Protein AF-A0A8S2A645-F1 (afdb_monomer_lite)

Structure (mmCIF, N/CA/C/O backbone):
data_AF-A0A8S2A645-F1
#
_entry.id   AF-A0A8S2A645-F1
#
loop_
_atom_site.group_PDB
_atom_site.id
_atom_site.type_symbol
_atom_site.label_atom_id
_atom_site.label_alt_id
_atom_site.label_comp_id
_atom_site.label_asym_id
_atom_site.label_entity_id
_atom_site.label_seq_id
_atom_site.pdbx_PDB_ins_code
_atom_site.Cartn_x
_atom_site.Cartn_y
_atom_site.Cartn_z
_atom_site.occupancy
_atom_site.B_iso_or_equiv
_atom_site.auth_seq_id
_atom_site.auth_comp_id
_atom_site.auth_asym_id
_atom_site.auth_atom_id
_atom_site.pdbx_PDB_model_num
ATOM 1 N N . MET A 1 1 ? 46.123 9.627 -73.769 1.00 56.69 1 MET A N 1
ATOM 2 C CA . MET A 1 1 ? 45.742 8.507 -72.869 1.00 56.69 1 MET A CA 1
ATOM 3 C C . MET A 1 1 ? 44.831 8.936 -71.697 1.00 56.69 1 MET A C 1
ATOM 5 O O . MET A 1 1 ? 44.543 8.129 -70.820 1.00 56.69 1 MET A O 1
ATOM 9 N N . ASN A 1 2 ? 44.307 10.169 -71.675 1.00 71.38 2 ASN A N 1
ATOM 10 C CA . ASN A 1 2 ? 43.917 10.822 -70.412 1.00 71.38 2 ASN A CA 1
ATOM 11 C C . ASN A 1 2 ? 42.517 10.427 -69.894 1.00 71.38 2 ASN A C 1
ATOM 13 O O . ASN A 1 2 ? 42.296 10.376 -68.686 1.00 71.38 2 ASN A O 1
ATOM 17 N N . GLY A 1 3 ? 41.589 10.044 -70.781 1.00 80.62 3 GLY A N 1
ATOM 18 C CA . GLY A 1 3 ? 40.198 9.741 -70.409 1.00 80.62 3 GLY A CA 1
ATOM 19 C C . GLY A 1 3 ? 39.997 8.528 -69.484 1.00 80.62 3 GLY A C 1
ATOM 20 O O . GLY A 1 3 ? 38.952 8.422 -68.844 1.00 80.62 3 GLY A O 1
ATOM 21 N N . LYS A 1 4 ? 40.976 7.614 -69.368 1.00 86.69 4 LYS A N 1
ATOM 22 C CA . LYS A 1 4 ? 40.929 6.531 -68.364 1.00 86.69 4 LYS A CA 1
ATOM 23 C C . LYS A 1 4 ? 41.220 7.071 -66.959 1.00 86.69 4 LYS A C 1
ATOM 25 O O . LYS A 1 4 ? 40.547 6.667 -66.016 1.00 86.69 4 LYS A O 1
ATOM 30 N N . LEU A 1 5 ? 42.167 8.004 -66.840 1.00 84.81 5 LEU A N 1
ATOM 31 C CA . LEU A 1 5 ? 42.587 8.594 -65.570 1.00 84.81 5 LEU A CA 1
ATOM 32 C C . LEU A 1 5 ? 41.476 9.465 -64.964 1.00 84.81 5 LEU A C 1
ATOM 34 O O . LEU A 1 5 ? 41.102 9.255 -63.815 1.00 84.81 5 LEU A O 1
ATOM 38 N N . GLU A 1 6 ? 40.852 10.347 -65.756 1.00 87.88 6 GLU A N 1
ATOM 39 C CA . GLU A 1 6 ? 39.742 11.183 -65.264 1.00 87.88 6 GLU A CA 1
ATOM 40 C C . GLU A 1 6 ? 38.531 10.376 -64.776 1.00 87.88 6 GLU A C 1
ATOM 42 O O . GLU A 1 6 ? 37.862 10.768 -63.820 1.00 87.88 6 GLU A O 1
ATOM 47 N N . ARG A 1 7 ? 38.204 9.259 -65.444 1.00 88.69 7 ARG A N 1
ATOM 48 C CA . ARG A 1 7 ? 37.093 8.400 -65.008 1.00 88.69 7 ARG A CA 1
ATOM 49 C C . ARG A 1 7 ? 37.390 7.758 -63.657 1.00 88.69 7 ARG A C 1
ATOM 51 O O . ARG A 1 7 ? 36.496 7.717 -62.819 1.00 88.69 7 ARG A O 1
ATOM 58 N N . MET A 1 8 ? 38.629 7.319 -63.425 1.00 87.06 8 MET A N 1
ATOM 59 C CA . MET A 1 8 ? 39.042 6.814 -62.113 1.00 87.06 8 MET A CA 1
ATOM 60 C C . MET A 1 8 ? 38.997 7.919 -61.051 1.00 87.06 8 MET A C 1
ATOM 62 O O . MET A 1 8 ? 38.472 7.673 -59.971 1.00 87.06 8 MET A O 1
ATOM 66 N N . LEU A 1 9 ? 39.426 9.145 -61.379 1.00 89.94 9 LEU A N 1
ATOM 67 C CA . LEU A 1 9 ? 39.356 10.290 -60.465 1.00 89.94 9 LEU A CA 1
ATOM 68 C C . LEU A 1 9 ? 37.907 10.619 -60.055 1.00 89.94 9 LEU A C 1
ATOM 70 O O . LEU A 1 9 ? 37.607 10.713 -58.869 1.00 89.94 9 LEU A O 1
ATOM 74 N N . ARG A 1 10 ? 36.975 10.702 -61.020 1.00 91.00 10 ARG A N 1
ATOM 75 C CA . ARG A 1 10 ? 35.541 10.939 -60.747 1.00 91.00 10 ARG A CA 1
ATOM 76 C C . ARG A 1 10 ? 34.886 9.823 -59.924 1.00 91.00 10 ARG A C 1
ATOM 78 O O . ARG A 1 10 ? 34.001 10.109 -59.122 1.00 91.00 10 ARG A O 1
ATOM 85 N N . VAL A 1 11 ? 35.297 8.566 -60.109 1.00 91.50 11 VAL A N 1
ATOM 86 C CA . VAL A 1 11 ? 34.815 7.436 -59.292 1.00 91.50 11 VAL A CA 1
ATOM 87 C C . VAL A 1 11 ? 35.420 7.466 -57.885 1.00 91.50 11 VAL A C 1
ATOM 89 O O . VAL A 1 11 ? 34.700 7.184 -56.932 1.00 91.50 11 VAL A O 1
ATOM 92 N N . GLY A 1 12 ? 36.693 7.849 -57.743 1.00 91.62 12 GLY A N 1
ATOM 93 C CA . GLY A 1 12 ? 37.348 8.056 -56.447 1.00 91.62 12 GLY A CA 1
ATOM 94 C C . GLY A 1 12 ? 36.635 9.120 -55.616 1.00 91.62 12 GLY A C 1
ATOM 95 O O . GLY A 1 12 ? 36.109 8.800 -54.555 1.00 91.62 12 GLY A O 1
ATOM 96 N N . ILE A 1 13 ? 36.491 10.331 -56.167 1.00 91.81 13 ILE A N 1
ATOM 97 C CA . ILE A 1 13 ? 35.800 11.458 -55.514 1.00 91.81 13 ILE A CA 1
ATOM 98 C C . ILE A 1 13 ? 34.360 11.082 -55.132 1.00 91.81 13 ILE A C 1
ATOM 100 O O . ILE A 1 13 ? 33.904 11.396 -54.036 1.00 91.81 13 ILE A O 1
ATOM 104 N N . ARG A 1 14 ? 33.626 10.362 -55.998 1.00 90.31 14 ARG A N 1
ATOM 105 C CA . ARG A 1 14 ? 32.270 9.897 -55.662 1.00 90.31 14 ARG A CA 1
ATOM 106 C C . ARG A 1 14 ? 32.272 8.939 -54.470 1.00 90.31 14 ARG A C 1
ATOM 108 O O . ARG A 1 14 ? 31.443 9.103 -53.582 1.00 90.31 14 ARG A O 1
ATOM 115 N N . LYS A 1 15 ? 33.179 7.957 -54.444 1.00 90.12 15 LYS A N 1
ATOM 116 C CA . LYS A 1 15 ? 33.297 7.018 -53.319 1.00 90.12 15 LYS A CA 1
ATOM 117 C C . LYS A 1 15 ? 33.652 7.739 -52.022 1.00 90.12 15 LYS A C 1
ATOM 119 O O . LYS A 1 15 ? 33.057 7.436 -51.001 1.00 90.12 15 LYS A O 1
ATOM 124 N N . GLU A 1 16 ? 34.562 8.703 -52.075 1.00 87.56 16 GLU A N 1
ATOM 125 C CA . GLU A 1 16 ? 34.994 9.500 -50.923 1.00 87.56 16 GLU A CA 1
ATOM 126 C C . GLU A 1 16 ? 33.836 10.326 -50.335 1.00 87.56 16 GLU A C 1
ATOM 128 O O . GLU A 1 16 ? 33.522 10.193 -49.154 1.00 87.56 16 GLU A O 1
ATOM 133 N N . VAL A 1 17 ? 33.086 11.049 -51.177 1.00 91.19 17 VAL A N 1
ATOM 134 C CA . VAL A 1 17 ? 31.864 11.776 -50.771 1.00 91.19 17 VAL A CA 1
ATOM 135 C C . VAL A 1 17 ? 30.780 10.830 -50.230 1.00 91.19 17 VAL A C 1
ATOM 137 O O . VAL A 1 17 ? 30.054 11.169 -49.290 1.00 91.19 17 VAL A O 1
ATOM 140 N N . GLU A 1 18 ? 30.653 9.626 -50.792 1.00 88.94 18 GLU A N 1
ATOM 141 C CA . GLU A 1 18 ? 29.758 8.602 -50.253 1.00 88.94 18 GLU A CA 1
ATOM 142 C C . GLU A 1 18 ? 30.210 8.075 -48.881 1.00 88.94 18 GLU A C 1
ATOM 144 O O . GLU A 1 18 ? 29.348 7.884 -48.020 1.00 88.94 18 GLU A O 1
ATOM 149 N N . GLU A 1 19 ? 31.515 7.864 -48.656 1.00 88.69 19 GLU A N 1
ATOM 150 C CA . GLU A 1 19 ? 32.060 7.483 -47.347 1.00 88.69 19 GLU A CA 1
ATOM 151 C C . GLU A 1 19 ? 31.831 8.587 -46.315 1.00 88.69 19 GLU A C 1
ATOM 153 O O . GLU A 1 19 ? 31.289 8.309 -45.250 1.00 88.69 19 GLU A O 1
ATOM 158 N N . GLU A 1 20 ? 32.128 9.853 -46.616 1.00 87.88 20 GLU A N 1
ATOM 159 C CA . GLU A 1 20 ? 31.817 10.978 -45.717 1.00 87.88 20 GLU A CA 1
ATOM 160 C C . GLU A 1 20 ? 30.316 11.070 -45.390 1.00 87.88 20 GLU A C 1
ATOM 162 O O . GLU A 1 20 ? 29.911 11.425 -44.277 1.00 87.88 20 GLU A O 1
ATOM 167 N N . GLY A 1 21 ? 29.458 10.744 -46.361 1.00 90.88 21 GLY A N 1
ATOM 168 C CA . GLY A 1 21 ? 28.020 10.604 -46.153 1.00 90.88 21 GLY A CA 1
ATOM 169 C C . GLY A 1 21 ? 27.661 9.419 -45.247 1.00 90.88 21 GLY A C 1
ATOM 170 O O . GLY A 1 21 ? 26.766 9.546 -44.408 1.00 90.88 21 GLY A O 1
ATOM 171 N N . ARG A 1 22 ? 28.347 8.274 -45.387 1.00 90.94 22 ARG A N 1
ATOM 172 C CA . ARG A 1 22 ? 28.200 7.097 -44.510 1.00 90.94 22 ARG A CA 1
ATOM 173 C C . ARG A 1 22 ? 28.648 7.426 -43.083 1.00 90.94 22 ARG A C 1
ATOM 175 O O . ARG A 1 22 ? 27.862 7.217 -42.163 1.00 90.94 22 ARG A O 1
ATOM 182 N N . TRP A 1 23 ? 29.820 8.032 -42.901 1.00 91.56 23 TRP A N 1
ATOM 183 C CA . TRP A 1 23 ? 30.355 8.445 -41.600 1.00 91.56 23 TRP A CA 1
ATOM 184 C C . TRP A 1 23 ? 29.456 9.446 -40.874 1.00 91.56 23 TRP A C 1
ATOM 186 O O . TRP A 1 23 ? 29.169 9.248 -39.696 1.00 91.56 23 TRP A O 1
ATOM 196 N N . ARG A 1 24 ? 28.916 10.463 -41.563 1.00 92.25 24 ARG A N 1
ATOM 197 C CA . ARG A 1 24 ? 27.951 11.395 -40.949 1.00 92.25 24 ARG A CA 1
ATOM 198 C C . ARG A 1 24 ? 26.665 10.703 -40.487 1.00 92.25 24 ARG A C 1
ATOM 200 O O . ARG A 1 24 ? 26.169 11.012 -39.405 1.00 92.25 24 ARG A O 1
ATOM 207 N N . ARG A 1 25 ? 26.145 9.737 -41.257 1.00 94.31 25 ARG A N 1
ATOM 208 C CA . ARG A 1 25 ? 24.983 8.929 -40.839 1.00 94.31 25 ARG A CA 1
ATOM 209 C C . ARG A 1 25 ? 25.304 8.024 -39.649 1.00 94.31 25 ARG A C 1
ATOM 211 O O . ARG A 1 25 ? 24.487 7.945 -38.740 1.00 94.31 25 ARG A O 1
ATOM 218 N N . LEU A 1 26 ? 26.477 7.387 -39.631 1.00 94.75 26 LEU A N 1
ATOM 219 C CA . LEU A 1 26 ? 26.930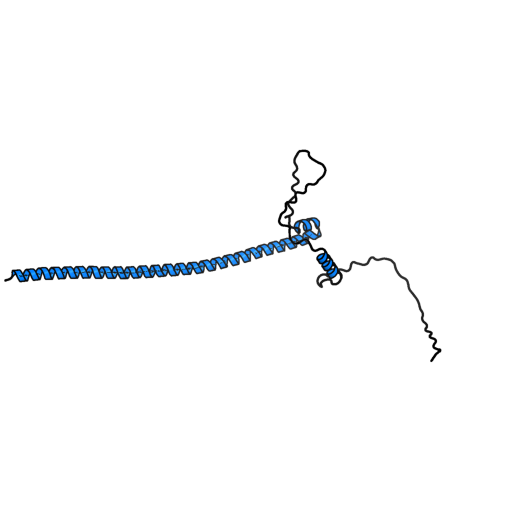 6.548 -38.515 1.00 94.75 26 LEU A CA 1
ATOM 220 C C . LEU A 1 26 ? 27.132 7.365 -37.232 1.00 94.75 26 LEU A C 1
ATOM 222 O O . LEU A 1 26 ? 26.625 6.972 -36.188 1.00 94.75 26 LEU A O 1
ATOM 226 N N . GLY A 1 27 ? 27.778 8.532 -37.312 1.00 95.25 27 GLY A N 1
ATOM 227 C CA . GLY A 1 27 ? 27.947 9.435 -36.169 1.00 95.25 27 GLY A CA 1
ATOM 228 C C . GLY A 1 27 ? 26.609 9.911 -35.597 1.00 95.25 27 GLY A C 1
ATOM 229 O O . GLY A 1 27 ? 26.387 9.832 -34.392 1.00 95.25 27 GLY A O 1
ATOM 230 N N . HIS A 1 28 ? 25.668 10.319 -36.455 1.00 92.31 28 HIS A N 1
ATOM 231 C CA . HIS A 1 28 ? 24.324 10.696 -36.008 1.00 92.31 28 HIS A CA 1
ATOM 232 C C . HIS A 1 28 ? 23.539 9.510 -35.413 1.00 92.31 28 HIS A C 1
ATOM 234 O O . HIS A 1 28 ? 22.821 9.678 -34.430 1.00 92.31 28 HIS A O 1
ATOM 240 N N . ASN A 1 29 ? 23.696 8.304 -35.968 1.00 95.00 29 ASN A N 1
ATOM 241 C CA . ASN A 1 29 ? 23.077 7.091 -35.434 1.00 95.00 29 ASN A CA 1
ATOM 242 C C . ASN A 1 29 ? 23.638 6.712 -34.051 1.00 95.00 29 ASN A C 1
ATOM 244 O O . ASN A 1 29 ? 22.855 6.380 -33.165 1.00 95.00 29 ASN A O 1
ATOM 248 N N . ALA A 1 30 ? 24.954 6.835 -33.846 1.00 95.19 30 ALA A N 1
ATOM 249 C CA . ALA A 1 30 ? 25.600 6.604 -32.556 1.00 95.19 30 ALA A CA 1
ATOM 250 C C . ALA A 1 30 ? 25.095 7.581 -31.477 1.00 95.19 30 ALA A C 1
ATOM 252 O O . ALA A 1 30 ? 24.723 7.143 -30.391 1.00 95.19 30 ALA A O 1
ATOM 253 N N . ILE A 1 31 ? 24.979 8.876 -31.803 1.00 95.06 31 ILE A N 1
ATOM 254 C CA . ILE A 1 31 ? 24.415 9.892 -30.894 1.00 95.06 31 ILE A CA 1
ATOM 255 C C . ILE A 1 31 ? 22.963 9.545 -30.525 1.00 95.06 31 ILE A C 1
ATOM 257 O O . ILE A 1 31 ? 22.616 9.507 -29.346 1.00 95.06 31 ILE A O 1
ATOM 261 N N . GLN A 1 32 ? 22.117 9.213 -31.510 1.00 95.31 32 GLN A N 1
ATOM 262 C CA . GLN A 1 32 ? 20.735 8.794 -31.236 1.00 95.31 32 GLN A CA 1
ATOM 263 C C . GLN A 1 32 ? 20.645 7.534 -30.362 1.00 95.31 32 GLN A C 1
ATOM 265 O O . GLN A 1 32 ? 19.674 7.383 -29.616 1.00 95.31 32 GLN A O 1
ATOM 270 N N . LEU A 1 33 ? 21.600 6.607 -30.486 1.00 96.50 33 LEU A N 1
ATOM 271 C CA . LEU A 1 33 ? 21.639 5.381 -29.694 1.00 96.50 33 LEU A CA 1
ATOM 272 C C . LEU A 1 33 ? 22.002 5.685 -28.233 1.00 96.50 33 LEU A C 1
ATOM 274 O O . LEU A 1 33 ? 21.295 5.239 -27.334 1.00 96.50 33 LEU A O 1
ATOM 278 N N . GLU A 1 34 ? 23.016 6.522 -28.004 1.00 94.56 34 GLU A N 1
ATOM 279 C CA . GLU A 1 34 ? 23.413 6.976 -26.665 1.00 94.56 34 GLU A CA 1
ATOM 280 C C . GLU A 1 34 ? 22.284 7.761 -25.968 1.00 94.56 34 GLU A C 1
ATOM 282 O O . GLU A 1 34 ? 22.007 7.564 -24.784 1.00 94.56 34 GLU A O 1
ATOM 287 N N . GLU A 1 35 ? 21.569 8.627 -26.694 1.00 96.38 35 GLU A N 1
ATOM 288 C CA . GLU A 1 35 ? 20.399 9.322 -26.148 1.00 96.38 35 GLU A CA 1
ATOM 289 C C . GLU A 1 35 ? 19.243 8.376 -25.792 1.00 96.38 35 GLU A C 1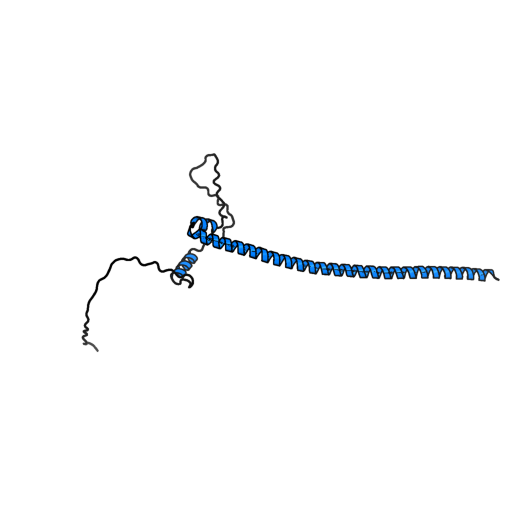
ATOM 291 O O . GLU A 1 35 ? 18.548 8.607 -24.800 1.00 96.38 35 GLU A O 1
ATOM 296 N N . LYS A 1 36 ? 19.004 7.331 -26.598 1.00 97.00 36 LYS A N 1
ATOM 297 C CA . LYS A 1 36 ? 17.992 6.306 -26.294 1.00 97.00 36 LYS A CA 1
ATOM 298 C C . LYS A 1 36 ? 18.365 5.550 -25.028 1.00 97.00 36 LYS A C 1
ATOM 300 O O . LYS A 1 36 ? 17.540 5.479 -24.125 1.00 97.00 36 LYS A O 1
ATOM 305 N N . GLU A 1 37 ? 19.614 5.109 -24.911 1.00 95.50 37 GLU A N 1
ATOM 306 C CA . GLU A 1 37 ? 20.119 4.425 -23.719 1.00 95.50 37 GLU A CA 1
ATOM 307 C C . GLU A 1 37 ? 19.995 5.302 -22.458 1.00 95.50 37 GLU A C 1
ATOM 309 O O . GLU A 1 37 ? 19.574 4.826 -21.403 1.00 95.50 37 GLU A O 1
ATOM 314 N N . LYS A 1 38 ? 20.290 6.608 -22.557 1.00 97.25 38 LYS A N 1
ATOM 315 C CA . LYS A 1 38 ? 20.078 7.569 -21.458 1.00 97.25 38 LYS A CA 1
ATOM 316 C C . LYS A 1 38 ? 18.601 7.696 -21.077 1.00 97.25 38 LYS A C 1
ATOM 318 O O . LYS A 1 38 ? 18.288 7.676 -19.888 1.00 97.25 38 LYS A O 1
ATOM 323 N N . ARG A 1 39 ? 17.696 7.798 -22.059 1.00 96.88 39 ARG A N 1
ATOM 324 C CA . ARG A 1 39 ? 16.241 7.879 -21.829 1.00 96.88 39 ARG A CA 1
ATOM 325 C C . ARG A 1 39 ? 15.681 6.596 -21.205 1.00 96.88 39 ARG A C 1
ATOM 327 O O . ARG A 1 39 ? 14.895 6.683 -20.270 1.00 96.88 39 ARG A O 1
ATOM 334 N N . GLU A 1 40 ? 16.122 5.427 -21.661 1.00 96.69 40 GLU A N 1
ATOM 335 C CA . GLU A 1 40 ? 15.734 4.128 -21.097 1.00 96.69 40 GLU A CA 1
ATOM 336 C C . GLU A 1 40 ? 16.241 3.959 -19.660 1.00 96.69 40 GLU A C 1
ATOM 338 O O . GLU A 1 40 ? 15.471 3.585 -18.778 1.00 96.69 40 GLU A O 1
ATOM 343 N N . LYS A 1 41 ? 17.505 4.313 -19.385 1.00 97.69 41 LYS A N 1
ATOM 344 C CA . LYS A 1 41 ? 18.062 4.307 -18.022 1.00 97.69 41 LYS A CA 1
ATOM 345 C C . LYS A 1 41 ? 17.294 5.221 -17.073 1.00 97.69 41 LYS A C 1
ATOM 347 O O . LYS A 1 41 ? 17.083 4.844 -15.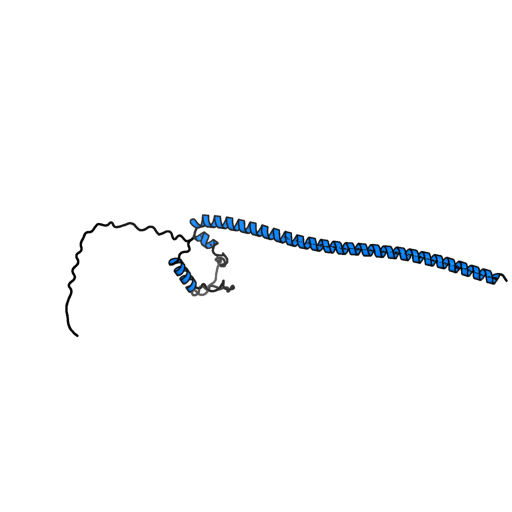925 1.00 97.69 41 LYS A O 1
ATOM 352 N N . GLU A 1 42 ? 16.883 6.403 -17.524 1.00 97.44 42 GLU A N 1
ATOM 353 C CA . GLU A 1 42 ? 16.119 7.331 -16.688 1.00 97.44 42 GLU A CA 1
ATOM 354 C C . GLU A 1 42 ? 14.688 6.835 -16.436 1.00 97.44 42 GLU A C 1
ATOM 356 O O . GLU A 1 42 ? 14.234 6.846 -15.295 1.00 97.44 42 GLU A O 1
ATOM 361 N N . LEU A 1 43 ? 14.017 6.292 -17.458 1.00 97.50 43 LEU A N 1
ATOM 362 C CA . LEU A 1 43 ? 12.699 5.671 -17.302 1.00 97.50 43 LEU A CA 1
ATOM 363 C C . LEU A 1 43 ? 12.740 4.478 -16.329 1.00 97.50 43 LEU A C 1
ATOM 365 O O . LEU A 1 43 ? 11.864 4.341 -15.480 1.00 97.50 43 LEU A O 1
ATOM 369 N N . LEU A 1 44 ? 13.782 3.642 -16.398 1.00 97.50 44 LEU A N 1
ATOM 370 C CA . LEU A 1 44 ? 13.978 2.532 -15.460 1.00 97.50 44 LEU A CA 1
ATOM 371 C C . LEU A 1 44 ? 14.161 3.017 -14.016 1.00 97.50 44 LEU A C 1
ATOM 373 O O . LEU A 1 44 ? 13.578 2.424 -13.110 1.00 97.50 44 LEU A O 1
ATOM 377 N N . LYS A 1 45 ? 14.919 4.100 -13.783 1.00 98.19 45 LYS A N 1
ATOM 378 C CA . LYS A 1 45 ? 15.023 4.706 -12.442 1.00 98.19 45 LYS A CA 1
ATOM 379 C C . LYS A 1 45 ? 13.668 5.197 -11.944 1.00 98.19 45 LYS A C 1
ATOM 381 O O . LYS A 1 45 ? 13.332 4.915 -10.802 1.00 98.19 45 LYS A O 1
ATOM 386 N N . GLN A 1 46 ? 12.898 5.887 -12.788 1.00 98.00 46 GLN A N 1
ATOM 387 C CA . GLN A 1 46 ? 11.569 6.394 -12.430 1.00 98.00 46 GLN A CA 1
ATOM 388 C C . GLN A 1 46 ? 10.625 5.256 -12.027 1.00 98.00 46 GLN A C 1
ATOM 390 O O . GLN A 1 46 ? 10.011 5.334 -10.971 1.00 98.00 46 GLN A O 1
ATOM 395 N N . ILE A 1 47 ? 10.590 4.160 -12.793 1.00 98.00 47 ILE A N 1
ATOM 396 C CA . ILE A 1 47 ? 9.781 2.971 -12.472 1.00 98.00 47 ILE A CA 1
ATOM 397 C C . ILE A 1 47 ? 10.221 2.325 -11.146 1.00 98.00 47 ILE A C 1
ATOM 399 O O . ILE A 1 47 ? 9.380 1.899 -10.357 1.00 98.00 47 ILE A O 1
ATOM 403 N N . ILE A 1 48 ? 11.530 2.238 -10.881 1.00 97.88 48 ILE A N 1
ATOM 404 C CA . ILE A 1 48 ? 12.060 1.685 -9.622 1.00 97.88 48 ILE A CA 1
ATOM 405 C C . ILE A 1 48 ? 11.694 2.582 -8.432 1.00 97.88 48 ILE A C 1
ATOM 407 O O . ILE A 1 48 ? 11.293 2.075 -7.385 1.00 97.88 48 ILE A O 1
ATOM 411 N N . GLU A 1 49 ? 11.820 3.896 -8.597 1.00 98.12 49 GLU A N 1
ATOM 412 C CA . GLU A 1 49 ? 11.511 4.896 -7.578 1.00 98.12 49 GLU A CA 1
ATOM 413 C C . GLU A 1 49 ? 10.008 4.917 -7.256 1.00 98.12 49 GLU A C 1
ATOM 415 O O . GLU A 1 49 ? 9.632 4.751 -6.098 1.00 98.12 49 GLU A O 1
ATOM 420 N N . GLU A 1 50 ? 9.141 4.974 -8.271 1.00 97.62 50 GLU A N 1
ATOM 421 C CA . GLU A 1 50 ? 7.681 4.870 -8.129 1.00 97.62 50 GLU A CA 1
ATOM 422 C C . GLU A 1 50 ? 7.272 3.558 -7.434 1.00 97.62 50 GLU A C 1
ATOM 424 O O . GLU A 1 50 ? 6.458 3.554 -6.508 1.00 97.62 50 GLU A O 1
ATOM 429 N N . ALA A 1 51 ? 7.894 2.431 -7.803 1.00 98.19 51 ALA A N 1
ATOM 430 C CA . ALA A 1 51 ? 7.636 1.138 -7.171 1.00 98.19 51 ALA A CA 1
ATOM 431 C C . ALA A 1 51 ? 8.117 1.056 -5.709 1.00 98.19 51 ALA A C 1
ATOM 433 O O . ALA A 1 51 ? 7.592 0.244 -4.940 1.00 98.19 51 ALA A O 1
ATOM 434 N N . ASN A 1 52 ? 9.112 1.851 -5.307 1.00 97.56 52 ASN A N 1
ATOM 435 C CA . ASN A 1 52 ? 9.549 1.950 -3.915 1.00 97.56 52 ASN A CA 1
ATOM 436 C C . ASN A 1 52 ? 8.629 2.878 -3.115 1.00 97.56 52 ASN A C 1
ATOM 438 O O . ASN A 1 52 ? 8.136 2.464 -2.064 1.00 97.56 52 ASN A O 1
ATOM 442 N N . GLN A 1 53 ? 8.296 4.051 -3.658 1.00 97.75 53 GLN A N 1
ATOM 443 C CA . GLN A 1 53 ? 7.327 4.983 -3.075 1.00 97.75 53 GLN A CA 1
ATOM 444 C C . GLN A 1 53 ? 5.977 4.297 -2.827 1.00 97.75 53 GLN A C 1
ATOM 446 O O . GLN A 1 53 ? 5.453 4.360 -1.717 1.00 97.75 53 GLN A O 1
ATOM 451 N N . TYR A 1 54 ? 5.467 3.519 -3.789 1.00 97.88 54 TYR A N 1
ATOM 452 C CA . TYR A 1 54 ? 4.235 2.743 -3.617 1.00 97.88 54 TYR A CA 1
ATOM 453 C C . TYR A 1 54 ? 4.295 1.757 -2.432 1.00 97.88 54 TYR A C 1
ATOM 455 O O . TYR A 1 54 ? 3.315 1.611 -1.696 1.00 97.88 54 TYR A O 1
ATOM 463 N N . LYS A 1 55 ? 5.435 1.086 -2.201 1.00 97.62 55 LYS A N 1
ATOM 464 C CA . LYS A 1 55 ? 5.604 0.190 -1.037 1.00 97.62 55 LYS A CA 1
ATOM 465 C C . LYS A 1 55 ? 5.572 0.978 0.269 1.00 97.62 55 LYS A C 1
ATOM 467 O O . LYS A 1 55 ? 4.881 0.572 1.204 1.00 97.62 55 LYS A O 1
ATOM 472 N N . GLU A 1 56 ? 6.300 2.090 0.339 1.00 97.69 56 GLU A N 1
ATOM 473 C CA . GLU A 1 56 ? 6.345 2.947 1.527 1.00 97.69 56 GLU A CA 1
ATOM 474 C C . GLU A 1 56 ? 4.964 3.527 1.855 1.00 97.69 56 GLU A C 1
ATOM 476 O O . GLU A 1 56 ? 4.500 3.421 2.993 1.00 97.69 56 GLU A O 1
ATOM 481 N N . GLU A 1 57 ? 4.255 4.053 0.854 1.00 97.50 57 GLU A N 1
ATOM 482 C CA . GLU A 1 57 ? 2.884 4.543 0.993 1.00 97.50 57 GLU A CA 1
ATOM 483 C C . GLU A 1 57 ? 1.916 3.446 1.444 1.00 97.50 57 GLU A C 1
ATOM 485 O O . GLU A 1 57 ? 1.079 3.683 2.320 1.00 97.50 57 GLU A O 1
ATOM 490 N N . PHE A 1 58 ? 2.037 2.232 0.902 1.00 97.75 58 PHE A N 1
ATOM 491 C CA . PHE A 1 58 ? 1.211 1.094 1.299 1.00 97.75 58 PHE A CA 1
ATOM 492 C C . PHE A 1 58 ? 1.431 0.711 2.770 1.00 97.75 58 PHE A C 1
ATOM 494 O O . PHE A 1 58 ? 0.461 0.571 3.524 1.00 97.75 58 PHE A O 1
ATOM 501 N N . HIS A 1 59 ? 2.688 0.611 3.216 1.00 97.00 59 HIS A N 1
ATOM 502 C CA . HIS A 1 59 ? 3.013 0.342 4.619 1.00 97.00 59 HIS A CA 1
ATOM 503 C C . HIS A 1 59 ? 2.524 1.463 5.547 1.00 97.00 59 HIS A C 1
ATOM 505 O O . HIS A 1 59 ? 1.853 1.184 6.544 1.00 97.00 59 HIS A O 1
ATOM 511 N N . LYS A 1 60 ? 2.751 2.728 5.176 1.00 97.62 60 LYS A N 1
ATOM 512 C CA . LYS A 1 60 ? 2.264 3.912 5.901 1.00 97.62 60 LYS A CA 1
ATOM 513 C C . LYS A 1 60 ? 0.734 3.937 6.003 1.00 97.62 60 LYS A C 1
ATOM 515 O O . LYS A 1 60 ? 0.185 4.245 7.059 1.00 97.62 60 LYS A O 1
ATOM 520 N N . LYS A 1 61 ? 0.021 3.555 4.938 1.00 97.19 61 LYS A N 1
ATOM 521 C CA . LYS A 1 61 ? -1.448 3.453 4.912 1.00 97.19 61 LYS A CA 1
ATOM 522 C C . LYS A 1 61 ? -1.970 2.354 5.840 1.00 97.19 61 LYS A C 1
ATOM 524 O O . LYS A 1 61 ? -2.964 2.578 6.536 1.00 97.19 61 LYS A O 1
ATOM 529 N N . ILE A 1 62 ? -1.308 1.196 5.890 1.00 97.12 62 ILE A N 1
ATOM 530 C CA . ILE A 1 62 ? -1.624 0.132 6.858 1.00 97.12 62 ILE A CA 1
ATOM 531 C C . ILE A 1 62 ? -1.395 0.626 8.289 1.00 97.12 62 ILE A C 1
ATOM 533 O O . ILE A 1 62 ? -2.273 0.452 9.135 1.00 97.12 62 ILE A O 1
ATOM 537 N N . GLU A 1 63 ? -0.262 1.278 8.559 1.00 97.06 63 GLU A N 1
ATOM 538 C CA . GLU A 1 63 ? 0.048 1.808 9.887 1.00 97.06 63 GLU A CA 1
ATOM 539 C C . GLU A 1 63 ? -1.006 2.824 10.347 1.00 97.06 63 GLU A C 1
ATOM 541 O O . GLU A 1 63 ? -1.616 2.630 11.400 1.00 97.06 63 GLU A O 1
ATOM 546 N N . VAL A 1 64 ? -1.304 3.842 9.535 1.00 97.19 64 VAL A N 1
ATOM 547 C CA . VAL A 1 64 ? -2.338 4.848 9.835 1.00 97.19 64 VAL A CA 1
ATOM 548 C C . VAL A 1 64 ? -3.701 4.190 10.070 1.00 97.19 64 VAL A C 1
ATOM 550 O O . VAL A 1 64 ? -4.393 4.532 11.027 1.00 97.19 64 VAL A O 1
ATOM 553 N N . THR A 1 65 ? -4.076 3.192 9.265 1.00 96.19 65 THR A N 1
ATOM 554 C CA . THR A 1 65 ? -5.339 2.453 9.448 1.00 96.19 65 THR A CA 1
ATOM 555 C C . THR A 1 65 ? -5.365 1.699 10.783 1.00 96.19 65 THR A C 1
ATOM 557 O O . THR A 1 65 ? -6.372 1.724 11.491 1.00 96.19 65 THR A O 1
ATOM 560 N N . CYS A 1 66 ? -4.250 1.074 11.169 1.00 95.44 66 CYS A N 1
ATOM 561 C CA . CYS A 1 66 ? -4.094 0.377 12.444 1.00 95.44 66 CYS A CA 1
ATOM 562 C C . CYS A 1 66 ? -4.179 1.341 13.641 1.00 95.44 66 CYS A C 1
ATOM 564 O O . CYS A 1 66 ? -4.900 1.061 14.602 1.00 95.44 66 CYS A O 1
ATOM 566 N N . GLN A 1 67 ? -3.507 2.496 13.580 1.00 95.69 67 GLN A N 1
ATOM 567 C CA . GLN A 1 67 ? -3.580 3.507 14.642 1.00 95.69 67 GLN A CA 1
ATOM 568 C C . GLN A 1 67 ? -4.988 4.113 14.753 1.00 95.69 67 GLN A C 1
ATOM 570 O O . GLN A 1 67 ? -5.523 4.210 15.858 1.00 95.69 67 GLN A O 1
ATOM 575 N N . ASN A 1 68 ? -5.640 4.415 13.626 1.00 96.44 68 ASN A N 1
ATOM 576 C CA . ASN A 1 68 ? -7.020 4.907 13.603 1.00 96.44 68 ASN A CA 1
ATOM 577 C C . ASN A 1 68 ? -8.004 3.881 14.189 1.00 96.44 68 ASN A C 1
ATOM 579 O O . ASN A 1 68 ? -8.895 4.252 14.951 1.00 96.44 68 ASN A O 1
ATOM 583 N N . ASN A 1 69 ? -7.832 2.586 13.895 1.00 96.19 69 ASN A N 1
ATOM 584 C CA . ASN A 1 69 ? -8.663 1.531 14.480 1.00 96.19 69 ASN A CA 1
ATOM 585 C C . ASN A 1 69 ? -8.457 1.414 16.001 1.00 96.19 69 ASN A C 1
ATOM 587 O O . ASN A 1 69 ? -9.434 1.356 16.746 1.00 96.19 69 ASN A O 1
ATOM 591 N N . LYS A 1 70 ? -7.203 1.463 16.478 1.00 96.19 70 LYS A N 1
ATOM 592 C CA . LYS A 1 70 ? -6.884 1.491 17.917 1.00 96.19 70 LYS A CA 1
ATOM 593 C C . LYS A 1 70 ? -7.523 2.692 18.619 1.00 96.19 70 LYS A C 1
ATOM 595 O O . LYS A 1 70 ? -8.121 2.512 19.676 1.00 96.19 70 LYS A O 1
ATOM 600 N N . ALA A 1 71 ? -7.429 3.888 18.036 1.00 95.88 71 ALA A N 1
ATOM 601 C CA . ALA A 1 71 ? -8.050 5.095 18.578 1.00 95.88 71 ALA A CA 1
ATOM 602 C C . ALA A 1 71 ? -9.583 4.968 18.631 1.00 95.88 71 ALA A C 1
ATOM 604 O O . ALA A 1 71 ? -10.180 5.159 19.687 1.00 95.88 71 ALA A O 1
ATOM 605 N N . ALA A 1 72 ? -10.217 4.539 17.535 1.00 95.50 72 ALA A N 1
ATOM 606 C CA . ALA A 1 72 ? -11.664 4.336 17.479 1.00 95.50 72 ALA A CA 1
ATOM 607 C C . ALA A 1 72 ? -12.165 3.280 18.482 1.00 95.50 72 ALA A C 1
ATOM 609 O O . ALA A 1 72 ? -13.250 3.432 19.043 1.00 95.50 72 ALA A O 1
ATOM 610 N N . ASN A 1 73 ? -11.391 2.220 18.736 1.00 95.50 73 ASN A N 1
ATOM 611 C CA . ASN A 1 73 ? -11.740 1.218 19.743 1.00 95.50 73 ASN A CA 1
ATOM 612 C C . ASN A 1 73 ? -11.590 1.764 21.172 1.00 95.50 73 ASN A C 1
ATOM 614 O O . ASN A 1 73 ? -12.459 1.492 21.994 1.00 95.50 73 ASN A O 1
ATOM 618 N N . ARG A 1 74 ? -10.565 2.584 21.454 1.00 95.31 74 ARG A N 1
ATOM 619 C CA . ARG A 1 74 ? -10.405 3.262 22.756 1.00 95.31 74 ARG A CA 1
ATOM 620 C C . ARG A 1 74 ? -11.544 4.235 23.053 1.00 95.31 74 ARG A C 1
ATOM 622 O O . ARG A 1 74 ? -12.061 4.231 24.163 1.00 95.31 74 ARG A O 1
ATOM 629 N N . GLU A 1 75 ? -11.987 5.022 22.071 1.00 94.06 75 GLU A N 1
ATOM 630 C CA . GLU A 1 75 ? -13.145 5.911 22.255 1.00 94.06 75 GLU A CA 1
ATOM 631 C C . GLU A 1 75 ? -14.443 5.117 22.486 1.00 94.06 75 GLU A C 1
ATOM 633 O O . GLU A 1 75 ? -15.240 5.471 23.353 1.00 94.06 75 GLU A O 1
ATOM 638 N N . LYS A 1 76 ? -14.641 3.989 21.786 1.00 94.12 76 LYS A N 1
ATOM 639 C CA . LYS A 1 76 ? -15.770 3.077 22.053 1.00 94.12 76 LYS A CA 1
ATOM 640 C C . LYS A 1 76 ? -15.710 2.463 23.453 1.00 94.12 76 LYS A C 1
ATOM 642 O O . LYS A 1 76 ? -16.742 2.380 24.110 1.00 94.12 76 LYS A O 1
ATOM 647 N N . GLU A 1 77 ? -14.531 2.042 23.905 1.00 92.38 77 GLU A N 1
ATOM 648 C CA . GLU A 1 77 ? -14.313 1.498 25.250 1.00 92.38 77 GLU A CA 1
ATOM 649 C C . GLU A 1 77 ? -14.593 2.552 26.327 1.00 92.38 77 GLU A C 1
ATOM 651 O O . GLU A 1 77 ? -15.321 2.279 27.277 1.00 92.38 77 GLU A O 1
ATOM 656 N N . LYS A 1 78 ? -14.117 3.787 26.136 1.00 94.44 78 LYS A N 1
ATOM 657 C CA . LYS A 1 78 ? -14.414 4.920 27.019 1.00 94.44 78 LYS A CA 1
ATOM 658 C C . LYS A 1 78 ? -15.919 5.189 27.118 1.00 94.44 78 LYS A C 1
ATOM 660 O O . LYS A 1 78 ? -16.452 5.254 28.223 1.00 94.44 78 LYS A O 1
ATOM 665 N N . LEU A 1 79 ? -16.619 5.280 25.983 1.00 91.44 79 LEU A N 1
ATOM 666 C CA . LEU A 1 79 ? -18.078 5.451 25.954 1.00 91.44 79 LEU A CA 1
ATOM 667 C C . LEU A 1 79 ? -18.812 4.278 26.622 1.00 91.44 79 LEU A C 1
ATOM 669 O O . LEU A 1 79 ? -19.806 4.493 27.314 1.00 91.44 79 LEU A O 1
ATOM 673 N N . TYR A 1 80 ? -18.323 3.048 26.445 1.00 88.94 80 TYR A N 1
ATOM 674 C CA . TYR A 1 80 ? -18.869 1.865 27.106 1.00 88.94 80 TYR A CA 1
ATOM 675 C C . TYR A 1 80 ? -18.697 1.931 28.631 1.00 88.94 80 TYR A C 1
ATOM 677 O O . TYR A 1 80 ? -19.666 1.700 29.349 1.00 88.94 80 TYR A O 1
ATOM 685 N N . LEU A 1 81 ? -17.512 2.308 29.126 1.00 90.06 81 LEU A N 1
ATOM 686 C CA . LEU A 1 81 ? -17.233 2.473 30.557 1.00 90.06 81 LEU A CA 1
ATOM 687 C C . LEU A 1 81 ? -18.093 3.579 31.184 1.00 90.06 81 LEU A C 1
ATOM 689 O O . LEU A 1 81 ? -18.733 3.345 32.208 1.00 90.06 81 LEU A O 1
ATOM 693 N N . GLU A 1 82 ? -18.191 4.747 30.541 1.00 90.81 82 GLU A N 1
ATOM 694 C CA . GLU A 1 82 ? -19.077 5.829 30.991 1.00 90.81 82 GLU A CA 1
ATOM 695 C C . GLU A 1 82 ? -20.551 5.394 31.024 1.00 90.81 82 GLU A C 1
ATOM 697 O O . GLU A 1 82 ? -21.298 5.773 31.928 1.00 90.81 82 GLU A O 1
ATOM 702 N N . ASN A 1 83 ? -21.000 4.614 30.034 1.00 87.44 83 ASN A N 1
ATOM 703 C CA . ASN A 1 83 ? -22.364 4.093 30.006 1.00 87.44 83 ASN A CA 1
ATOM 704 C C . ASN A 1 83 ? -22.586 3.022 31.085 1.00 87.44 83 ASN A C 1
ATOM 706 O O . ASN A 1 83 ? -23.650 2.983 31.696 1.00 87.44 83 ASN A O 1
ATOM 710 N N . GLN A 1 84 ? -21.581 2.189 31.362 1.00 85.69 84 GLN A N 1
ATOM 711 C CA . GLN A 1 84 ? -21.614 1.174 32.412 1.00 85.69 84 GLN A CA 1
ATOM 712 C C . GLN A 1 84 ? -21.667 1.804 33.816 1.00 85.69 84 GLN A C 1
ATOM 714 O O . GLN A 1 84 ? -22.432 1.342 34.663 1.00 85.69 84 GLN A O 1
ATOM 719 N N . GLU A 1 85 ? -20.928 2.888 34.063 1.00 87.06 85 GLU A N 1
ATOM 720 C CA . GLU A 1 85 ? -21.006 3.650 35.316 1.00 87.06 85 GLU A CA 1
ATOM 721 C C . GLU A 1 85 ? -22.399 4.274 35.512 1.00 87.06 85 GLU A C 1
ATOM 723 O O . GLU A 1 85 ? -23.034 4.071 36.552 1.00 87.06 85 GLU A O 1
ATOM 728 N N . LYS A 1 86 ? -22.924 4.954 34.480 1.00 85.88 86 LYS A N 1
ATOM 729 C CA . LYS A 1 86 ? -24.288 5.521 34.472 1.00 85.88 86 LYS A CA 1
ATOM 730 C C . LYS A 1 86 ? -25.345 4.435 34.710 1.00 85.88 86 LYS A C 1
ATOM 732 O O . LYS A 1 86 ? -26.246 4.627 35.528 1.00 85.88 86 LYS A O 1
ATOM 737 N N . PHE A 1 87 ? -25.199 3.281 34.058 1.00 85.31 87 PHE A N 1
ATOM 738 C CA . PHE A 1 87 ? -26.060 2.115 34.239 1.00 85.31 87 PHE A CA 1
ATOM 739 C C . PHE A 1 87 ? -26.053 1.625 35.689 1.00 85.31 87 PHE A C 1
ATOM 741 O O . PHE A 1 87 ? -27.124 1.467 36.272 1.00 85.31 87 PHE A O 1
ATOM 748 N N . TYR A 1 88 ? -24.885 1.429 36.315 1.00 83.00 88 TYR A N 1
ATOM 749 C CA . TYR A 1 88 ? -24.837 0.982 37.710 1.00 83.00 88 TYR A CA 1
ATOM 750 C C . TYR A 1 88 ? -25.445 2.013 38.668 1.00 83.00 88 TYR A C 1
ATOM 752 O O . TYR A 1 88 ? -26.251 1.634 39.524 1.00 83.00 88 TYR A O 1
ATOM 760 N N . ALA A 1 89 ? -25.159 3.304 38.477 1.00 86.00 89 ALA A N 1
ATOM 761 C CA . ALA A 1 89 ? -25.748 4.376 39.275 1.00 86.00 89 ALA A CA 1
ATOM 762 C C . ALA A 1 89 ? -27.290 4.400 39.187 1.00 86.00 89 ALA A C 1
ATOM 764 O O . ALA A 1 89 ? -27.963 4.501 40.218 1.00 86.00 89 ALA A O 1
ATOM 765 N N . GLU A 1 90 ? -27.870 4.251 37.988 1.00 83.00 90 GLU A N 1
ATOM 766 C CA . GLU A 1 90 ? -29.329 4.230 37.804 1.00 83.00 90 GLU A CA 1
ATOM 767 C C . GLU A 1 90 ? -29.974 2.889 38.216 1.00 83.00 90 GLU A C 1
ATOM 769 O O . GLU A 1 90 ? -31.098 2.870 38.727 1.00 83.00 90 GLU A O 1
ATOM 774 N N . SER A 1 91 ? -29.264 1.765 38.061 1.00 79.31 91 SER A N 1
ATOM 775 C CA . SER A 1 91 ? -29.781 0.413 38.340 1.00 79.31 91 SER A CA 1
ATOM 776 C C . SER A 1 91 ? -30.251 0.225 39.783 1.00 79.31 91 SER A C 1
ATOM 778 O O . SER A 1 91 ? -31.258 -0.443 40.009 1.00 79.31 91 SER A O 1
ATOM 780 N N . SER A 1 92 ? -29.591 0.895 40.735 1.00 76.81 92 SER A N 1
ATOM 781 C CA . SER A 1 92 ? -29.947 0.913 42.163 1.00 76.81 92 SER A CA 1
ATOM 782 C C . SER A 1 92 ? -31.354 1.458 42.455 1.00 76.81 92 SER A C 1
ATOM 784 O O . SER A 1 92 ? -31.926 1.180 43.510 1.00 76.81 92 SER A O 1
ATOM 786 N N . LYS A 1 93 ? -31.914 2.240 41.521 1.00 85.81 93 LYS A N 1
ATOM 787 C CA . LYS A 1 93 ? -33.235 2.878 41.616 1.00 85.81 93 LYS A CA 1
ATOM 788 C C . LYS A 1 93 ? -34.242 2.222 40.670 1.00 85.81 93 LYS A C 1
ATOM 790 O O . LYS A 1 93 ? -35.395 2.035 41.039 1.00 85.81 93 LYS A O 1
ATOM 795 N N . ASN A 1 94 ? -33.799 1.838 39.470 1.00 84.12 94 ASN A N 1
ATOM 796 C CA . ASN A 1 94 ? -34.651 1.366 38.376 1.00 84.12 94 ASN A CA 1
ATOM 797 C C . ASN A 1 94 ? -34.306 -0.073 37.934 1.00 84.12 94 ASN A C 1
ATOM 799 O O . ASN A 1 94 ? -34.085 -0.327 36.749 1.00 84.12 94 ASN A O 1
ATOM 803 N N . TYR A 1 95 ? -34.292 -1.032 38.869 1.00 76.38 95 TYR A N 1
ATOM 804 C CA . TYR A 1 95 ? -33.905 -2.436 38.633 1.00 76.38 95 TYR A CA 1
ATOM 805 C C . TYR A 1 95 ? -34.505 -3.064 37.362 1.00 76.38 95 TYR A C 1
ATOM 807 O O . TYR A 1 95 ? -33.777 -3.630 36.551 1.00 76.38 95 TYR A O 1
ATOM 815 N N . TRP A 1 96 ? -35.816 -2.928 37.133 1.00 80.88 96 TRP A N 1
ATOM 816 C CA . TRP A 1 96 ? -36.477 -3.496 35.947 1.00 80.88 96 TRP A CA 1
ATOM 817 C C . TRP A 1 96 ? -36.034 -2.850 34.625 1.00 80.88 96 TRP A C 1
ATOM 819 O O . TRP A 1 96 ? -35.927 -3.548 33.618 1.00 80.88 96 TRP A O 1
ATOM 829 N N . LYS A 1 97 ? -35.727 -1.543 34.624 1.00 80.38 97 LYS A N 1
ATOM 830 C CA . LYS A 1 97 ? -35.164 -0.835 33.460 1.00 80.38 97 LYS A CA 1
ATOM 831 C C . LYS A 1 97 ? -33.752 -1.345 33.168 1.00 80.38 97 LYS A C 1
ATOM 833 O O . LYS A 1 97 ? -33.456 -1.678 32.027 1.00 80.38 97 LYS A O 1
ATOM 838 N N . ALA A 1 98 ? -32.930 -1.482 34.209 1.00 79.62 98 ALA A N 1
ATOM 839 C CA . ALA A 1 98 ? -31.573 -2.007 34.102 1.00 79.62 98 ALA A CA 1
ATOM 840 C C . ALA A 1 98 ? -31.554 -3.459 33.585 1.00 79.62 98 ALA A C 1
ATOM 842 O O . ALA A 1 98 ? -30.783 -3.786 32.690 1.00 79.62 98 ALA A O 1
ATOM 843 N N . ILE A 1 99 ? -32.457 -4.323 34.060 1.00 75.44 99 ILE A N 1
ATOM 844 C CA . ILE A 1 99 ? -32.610 -5.694 33.540 1.00 75.44 99 ILE A CA 1
ATOM 845 C C . ILE A 1 99 ? -33.000 -5.682 32.049 1.00 75.44 99 ILE A C 1
ATOM 847 O O . ILE A 1 99 ? -32.434 -6.442 31.266 1.00 75.44 99 ILE A O 1
ATOM 851 N N . ALA A 1 100 ? -33.913 -4.796 31.634 1.00 77.56 100 ALA A N 1
ATOM 852 C CA . ALA A 1 100 ? -34.351 -4.659 30.238 1.00 77.56 100 ALA A CA 1
ATOM 853 C C . ALA A 1 100 ? -33.317 -4.002 29.294 1.00 77.56 100 ALA A C 1
ATOM 855 O O . ALA A 1 100 ? -33.524 -3.961 28.080 1.00 77.56 100 ALA A O 1
ATOM 856 N N . GLU A 1 101 ? -32.228 -3.461 29.839 1.00 75.81 101 GLU A N 1
ATOM 857 C CA . GLU A 1 101 ? -31.107 -2.882 29.093 1.00 75.81 101 GLU A CA 1
ATOM 858 C C . GLU A 1 101 ? -29.872 -3.797 29.097 1.00 75.81 101 GLU A C 1
ATOM 860 O O . GLU A 1 101 ? -29.156 -3.855 28.101 1.00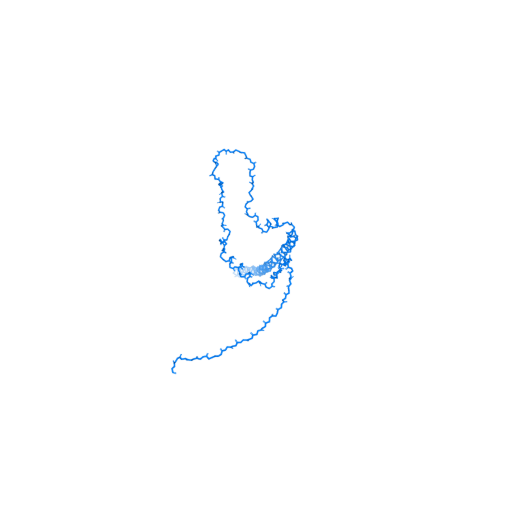 75.81 101 GLU A O 1
ATOM 865 N N . LEU A 1 102 ? -29.678 -4.575 30.168 1.00 78.12 102 LEU A N 1
ATOM 866 C CA . LEU A 1 102 ? -28.665 -5.627 30.269 1.00 78.12 102 LEU A CA 1
ATOM 867 C C . LEU A 1 102 ? -28.984 -6.839 29.382 1.00 78.12 102 LEU A C 1
ATOM 869 O O . LEU A 1 102 ? -28.079 -7.453 28.821 1.00 78.12 102 LEU A O 1
ATOM 873 N N . VAL A 1 103 ? -30.264 -7.208 29.268 1.00 71.81 103 VAL A N 1
ATOM 874 C CA . VAL A 1 103 ? -30.705 -8.227 28.311 1.00 71.81 103 VAL A CA 1
ATOM 875 C C . VAL A 1 103 ? -30.664 -7.613 26.907 1.00 71.81 103 VAL A C 1
ATOM 877 O O . VAL A 1 103 ? -31.332 -6.599 26.686 1.00 71.81 103 VAL A O 1
ATOM 880 N N . PRO A 1 104 ? -29.940 -8.211 25.938 1.00 69.88 104 PRO A N 1
ATOM 881 C CA . PRO A 1 104 ? -29.943 -7.732 24.563 1.00 69.88 104 PRO A CA 1
ATOM 882 C C . PRO A 1 104 ? -31.372 -7.606 24.036 1.00 69.88 104 PRO A C 1
ATOM 884 O O . PRO A 1 104 ? -32.149 -8.564 24.077 1.00 69.88 104 PRO A O 1
ATOM 887 N N . LYS A 1 105 ? -31.713 -6.433 23.493 1.00 61.66 105 LYS A N 1
ATOM 888 C CA . LYS A 1 105 ? -33.033 -6.121 22.909 1.00 61.66 105 LYS A CA 1
ATOM 889 C C . LYS A 1 105 ? -33.247 -6.806 21.542 1.00 61.66 105 LYS A C 1
ATOM 891 O O . LYS A 1 105 ? -33.897 -6.259 20.662 1.00 61.66 105 LYS A O 1
ATOM 896 N N . GLU A 1 106 ? -32.679 -8.002 21.379 1.00 53.66 106 GLU A N 1
ATOM 897 C CA . GLU A 1 106 ? -32.820 -8.890 20.219 1.00 53.66 106 GLU A CA 1
ATOM 898 C C . GLU A 1 106 ? -33.990 -9.873 20.358 1.00 53.66 106 GLU A C 1
ATOM 900 O O . GLU A 1 106 ? -34.332 -10.558 19.396 1.00 53.66 106 GLU A O 1
ATOM 905 N N . VAL A 1 107 ? -34.662 -9.921 21.517 1.00 47.84 107 VAL A N 1
ATOM 906 C CA . VAL A 1 107 ? -36.046 -10.417 21.550 1.00 47.84 107 VAL A CA 1
ATOM 907 C C . VAL A 1 107 ? -36.840 -9.513 20.604 1.00 47.84 107 VAL A C 1
ATOM 909 O O . VAL A 1 107 ? -36.909 -8.315 20.888 1.00 47.84 107 VAL A O 1
ATOM 912 N N . PRO A 1 108 ? -37.417 -10.027 19.497 1.00 44.88 108 PRO A N 1
ATOM 913 C CA . PRO A 1 108 ? -38.093 -9.179 18.529 1.00 44.88 108 PRO A CA 1
ATOM 914 C C . PRO A 1 108 ? -39.145 -8.341 19.239 1.00 44.88 108 PRO A C 1
ATOM 916 O O . PRO A 1 108 ? -40.005 -8.897 19.928 1.00 44.88 108 PRO A O 1
ATOM 919 N N . THR A 1 109 ? -39.064 -7.016 19.091 1.00 47.84 109 THR A N 1
ATOM 920 C CA . THR A 1 109 ? -40.066 -6.098 19.629 1.00 47.84 109 THR A CA 1
ATOM 921 C C . THR A 1 109 ? -41.428 -6.585 19.166 1.00 47.84 109 THR A C 1
ATOM 923 O O . THR A 1 109 ? -41.744 -6.514 17.978 1.00 47.84 109 THR A O 1
ATOM 926 N N . ILE A 1 110 ? -42.233 -7.110 20.095 1.00 51.25 110 ILE A N 1
ATOM 927 C CA . ILE A 1 110 ? -43.614 -7.490 19.807 1.00 51.25 110 ILE A CA 1
ATOM 928 C C . ILE A 1 110 ? -44.388 -6.182 19.692 1.00 51.25 110 ILE A C 1
ATOM 930 O O . ILE A 1 110 ? -45.058 -5.734 20.626 1.00 51.25 110 ILE A O 1
ATOM 934 N N . GLU A 1 111 ? -44.258 -5.549 18.527 1.00 46.03 111 GLU A N 1
ATOM 935 C CA . GLU A 1 111 ? -45.143 -4.495 18.078 1.00 46.03 111 GLU A CA 1
ATOM 936 C C . GLU A 1 111 ? -46.550 -5.078 18.095 1.00 46.03 111 GLU A C 1
ATOM 938 O O . GLU A 1 111 ? -46.950 -5.857 17.226 1.00 46.03 111 GLU A O 1
ATOM 943 N N . LYS A 1 112 ? -47.305 -4.737 19.142 1.00 46.47 112 LYS A N 1
ATOM 944 C CA . LYS A 1 112 ? -48.715 -5.091 19.251 1.00 46.47 112 LYS A CA 1
ATOM 945 C C . LYS A 1 112 ? -49.445 -4.384 18.114 1.00 46.47 112 LYS A C 1
ATOM 947 O O . LYS A 1 112 ? -49.871 -3.242 18.277 1.00 46.47 112 LYS A O 1
ATOM 952 N N . ARG A 1 113 ? -49.574 -5.064 16.966 1.00 39.09 113 ARG A N 1
ATOM 953 C CA . ARG A 1 113 ? -50.311 -4.605 15.783 1.00 39.09 113 ARG A CA 1
ATOM 954 C C . ARG A 1 113 ? -51.746 -4.268 16.179 1.00 39.09 113 ARG A C 1
ATOM 956 O O . ARG A 1 113 ? -52.631 -5.120 16.229 1.00 39.09 113 ARG A O 1
ATOM 963 N N . ARG A 1 114 ? -51.968 -2.994 16.486 1.00 40.47 114 ARG A N 1
ATOM 964 C CA . ARG A 1 114 ? -53.252 -2.437 16.896 1.00 40.47 114 ARG A CA 1
ATOM 965 C C . ARG A 1 114 ? -54.093 -2.185 15.644 1.00 40.47 114 ARG A C 1
ATOM 967 O O . ARG A 1 114 ? -54.139 -1.060 15.162 1.00 40.47 114 ARG A O 1
ATOM 974 N N . GLY A 1 115 ? -54.752 -3.218 15.108 1.00 34.56 115 GLY A N 1
ATOM 975 C CA . GLY A 1 115 ? -55.608 -3.019 13.933 1.00 34.56 115 GLY A CA 1
ATOM 976 C C . GLY A 1 115 ? -56.288 -4.241 13.303 1.00 34.56 115 GLY A C 1
ATOM 977 O O . GLY A 1 115 ? -55.794 -4.753 12.313 1.00 34.56 115 GLY A O 1
ATOM 978 N N . LYS A 1 116 ? -57.511 -4.532 13.782 1.00 32.38 116 LYS A N 1
ATOM 979 C CA . LYS A 1 116 ? -58.738 -4.709 12.960 1.00 32.38 116 LYS A CA 1
ATOM 980 C C . LYS A 1 116 ? -58.926 -5.994 12.106 1.00 32.38 116 LYS A C 1
ATOM 982 O O . LYS A 1 116 ? -58.428 -6.037 10.995 1.00 32.38 116 LYS A O 1
ATOM 987 N N . LYS A 1 117 ? -59.839 -6.877 12.581 1.00 33.47 117 LYS A N 1
ATOM 988 C CA . LYS A 1 117 ? -60.577 -7.990 11.896 1.00 33.47 117 LYS A CA 1
ATOM 989 C C . LYS A 1 117 ? -59.700 -9.034 11.157 1.00 33.47 117 LYS A C 1
ATOM 991 O O . LYS A 1 117 ? -58.726 -8.697 10.517 1.00 33.47 117 LYS A O 1
ATOM 996 N N . GLU A 1 118 ? -59.958 -10.338 11.226 1.00 30.78 118 GLU A N 1
ATOM 997 C CA . GLU A 1 118 ? -61.249 -11.043 11.195 1.00 30.78 118 GLU A CA 1
ATOM 998 C C . GLU A 1 118 ? -61.207 -12.365 12.004 1.00 30.78 118 GLU A C 1
ATOM 1000 O O . GLU A 1 118 ? -60.199 -12.688 12.627 1.00 30.78 118 GLU A O 1
ATOM 1005 N N . GLN A 1 119 ? -62.326 -13.089 12.085 1.00 44.12 119 GLN A N 1
ATOM 1006 C CA . GLN A 1 119 ? -62.531 -14.226 12.992 1.00 44.12 119 GLN A CA 1
ATOM 1007 C C . GLN A 1 119 ? -61.858 -15.526 12.514 1.00 44.12 119 GLN A C 1
ATOM 1009 O O . GLN A 1 119 ? -62.138 -15.981 11.407 1.00 44.12 119 GLN A O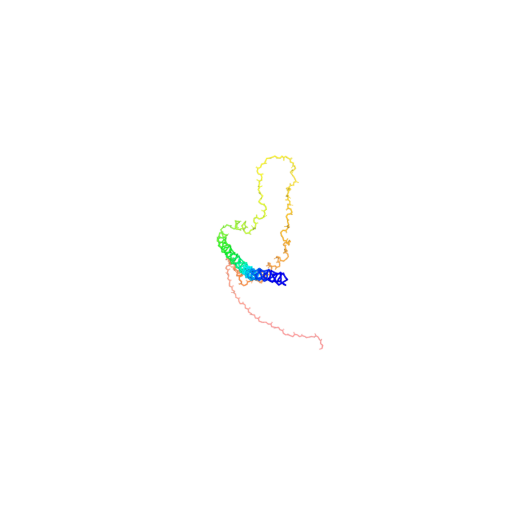 1
ATOM 1014 N N . GLN A 1 120 ? -61.110 -16.192 13.405 1.00 34.59 120 GLN A N 1
ATOM 1015 C CA . GLN A 1 120 ? -61.133 -17.658 13.555 1.00 34.59 120 GLN A CA 1
ATOM 1016 C C . GLN A 1 120 ? -60.501 -18.119 14.891 1.00 34.59 120 GLN A C 1
ATOM 1018 O O . GLN A 1 120 ? -59.453 -17.633 15.304 1.00 34.59 120 GLN A O 1
ATOM 1023 N N . ASP A 1 121 ? -61.198 -19.050 15.550 1.00 38.28 121 ASP A N 1
ATOM 1024 C CA . ASP A 1 121 ? -60.782 -19.992 16.607 1.00 38.28 121 ASP A CA 1
ATOM 1025 C C . ASP A 1 121 ? -60.139 -19.507 17.933 1.00 38.28 121 ASP A C 1
ATOM 1027 O O . ASP A 1 121 ? -58.922 -19.327 18.043 1.00 38.28 121 ASP A O 1
ATOM 1031 N N . PRO A 1 122 ? -60.909 -19.476 19.045 1.00 45.84 122 PRO A N 1
ATOM 1032 C CA . PRO A 1 122 ? -60.398 -19.177 20.382 1.00 45.84 122 PRO A CA 1
ATOM 1033 C C . PRO A 1 122 ? -59.780 -20.419 21.055 1.00 45.84 122 PRO A C 1
ATOM 1035 O O . PRO A 1 122 ? -60.267 -20.861 22.097 1.00 45.84 122 PRO A O 1
ATOM 1038 N N . LYS A 1 123 ? -58.729 -21.023 20.471 1.00 49.31 123 LYS A N 1
ATOM 1039 C CA . LYS A 1 123 ? -57.983 -22.139 21.107 1.00 49.31 123 LYS A CA 1
ATOM 1040 C C . LYS A 1 123 ? -56.596 -22.440 20.508 1.00 49.31 123 LYS A C 1
ATOM 1042 O O . LYS A 1 123 ? -56.285 -23.593 20.230 1.00 49.31 123 LYS A O 1
ATOM 1047 N N . LYS A 1 124 ? -55.744 -21.417 20.362 1.00 39.28 124 LYS A N 1
ATOM 1048 C CA . LYS A 1 124 ? -54.259 -21.489 20.384 1.00 39.28 124 LYS A CA 1
ATOM 1049 C C . LYS A 1 124 ? -53.687 -20.063 20.342 1.00 39.28 124 LYS A C 1
ATOM 1051 O O . LYS A 1 124 ? -53.960 -19.357 19.375 1.00 39.28 124 LYS A O 1
ATOM 1056 N N . PRO A 1 125 ? -52.845 -19.626 21.296 1.00 43.72 125 PRO A N 1
ATOM 1057 C CA . PRO A 1 125 ? -51.891 -18.569 21.000 1.00 43.72 125 PRO A CA 1
ATOM 1058 C C . PRO A 1 125 ? -50.842 -19.170 20.061 1.00 43.72 125 PRO A C 1
ATOM 1060 O O . PRO A 1 125 ? -49.893 -19.816 20.506 1.00 43.72 125 PRO A O 1
ATOM 1063 N N . THR A 1 126 ? -51.045 -19.014 18.753 1.00 45.22 126 THR A N 1
ATOM 1064 C CA . THR A 1 126 ? -50.091 -19.454 17.729 1.00 45.22 126 THR A CA 1
ATOM 1065 C C . THR A 1 126 ? -48.865 -18.548 17.786 1.00 45.22 126 THR A C 1
ATOM 1067 O O . THR A 1 126 ? -48.725 -17.595 17.023 1.00 45.22 126 THR A O 1
ATOM 1070 N N . VAL A 1 127 ? -47.986 -18.823 18.751 1.00 46.72 127 VAL A N 1
ATOM 1071 C CA . VAL A 1 127 ? -46.652 -18.237 18.822 1.00 46.72 127 VAL A CA 1
ATOM 1072 C C . VAL A 1 127 ? -45.900 -18.742 17.602 1.00 46.72 127 VAL A C 1
ATOM 1074 O O . VAL A 1 127 ? -45.447 -19.886 17.572 1.00 46.72 127 VAL A O 1
ATOM 1077 N N . SER A 1 128 ? -45.788 -17.892 16.586 1.00 42.94 128 SER A N 1
ATOM 1078 C CA . SER A 1 128 ? -44.905 -18.125 15.451 1.00 42.94 128 SER A CA 1
ATOM 1079 C C . SER A 1 128 ? -43.470 -18.165 15.967 1.00 42.94 128 SER A C 1
ATOM 1081 O O . SER A 1 128 ? -42.823 -17.129 16.115 1.00 42.94 128 SER A O 1
ATOM 1083 N N . VAL A 1 129 ? -42.982 -19.369 16.273 1.00 50.25 129 VAL A N 1
ATOM 1084 C CA . VAL A 1 129 ? -41.577 -19.626 16.598 1.00 50.25 129 VAL A CA 1
ATOM 1085 C C . VAL A 1 129 ? -40.780 -19.433 15.312 1.00 50.25 129 VAL A C 1
ATOM 1087 O O . VAL A 1 129 ? -40.481 -20.383 14.592 1.00 50.25 129 VAL A O 1
ATOM 1090 N N . ILE A 1 130 ? -40.472 -18.174 14.998 1.00 47.31 130 ILE A N 1
ATOM 1091 C CA . ILE A 1 130 ? -39.552 -17.827 13.922 1.00 47.31 130 ILE A CA 1
ATOM 1092 C C . ILE A 1 130 ? -38.184 -18.338 14.360 1.00 47.31 130 ILE A C 1
ATOM 1094 O O . ILE A 1 130 ? -37.550 -17.815 15.277 1.00 47.31 130 ILE A O 1
ATOM 1098 N N . GLN A 1 131 ? -37.788 -19.436 13.729 1.00 44.09 131 GLN A N 1
ATOM 1099 C CA . GLN A 1 131 ? -36.627 -20.237 14.069 1.00 44.09 131 GLN A CA 1
ATOM 1100 C C . GLN A 1 131 ? -35.342 -19.561 13.573 1.00 44.09 131 GLN A C 1
ATOM 1102 O O . GLN A 1 131 ? -34.660 -20.059 12.681 1.00 44.09 131 GLN A O 1
ATOM 1107 N N . GLY A 1 132 ? -34.996 -18.425 14.185 1.00 53.28 132 GLY A N 1
ATOM 1108 C CA . GLY A 1 132 ? -33.620 -17.936 14.171 1.00 53.28 132 GLY A CA 1
ATOM 1109 C C . GLY A 1 132 ? -32.675 -18.996 14.763 1.00 53.28 132 GLY A C 1
ATOM 1110 O O . GLY A 1 132 ? -33.124 -19.855 15.538 1.00 53.28 132 GLY A O 1
ATOM 1111 N N . PRO A 1 133 ? -31.378 -18.986 14.404 1.00 52.59 133 PRO A N 1
ATOM 1112 C CA . PRO A 1 133 ? -30.409 -19.925 14.964 1.00 52.59 133 PRO A CA 1
ATOM 1113 C C . PRO A 1 133 ? -30.444 -19.834 16.494 1.00 52.59 133 PRO A C 1
ATOM 1115 O O . PRO A 1 133 ? -30.233 -18.763 17.059 1.00 52.59 133 PRO A O 1
ATOM 1118 N N . LYS A 1 134 ? -30.781 -20.950 17.165 1.00 55.47 134 LYS A N 1
ATOM 1119 C CA . LYS A 1 134 ? -31.019 -20.964 18.618 1.00 55.47 134 LYS A CA 1
ATOM 1120 C C . LYS A 1 134 ? -29.808 -20.358 19.352 1.00 55.47 134 LYS A C 1
ATOM 1122 O O . LYS A 1 134 ? -28.689 -20.814 19.104 1.00 55.47 134 LYS A O 1
ATOM 1127 N N . PRO A 1 135 ? -30.007 -19.376 20.253 1.00 60.62 135 PRO A N 1
ATOM 1128 C CA . PRO A 1 135 ? -28.907 -18.683 20.909 1.00 60.62 135 PRO A CA 1
ATOM 1129 C C . PRO A 1 135 ? -28.222 -19.606 21.923 1.00 60.62 135 PRO A C 1
ATOM 1131 O O . PRO A 1 135 ? -28.653 -19.746 23.066 1.00 60.62 135 PRO A O 1
ATOM 1134 N N . GLY A 1 136 ? -27.130 -20.233 21.487 1.00 63.03 136 GLY A N 1
ATOM 1135 C CA . GLY A 1 136 ? -26.266 -21.055 22.328 1.00 63.03 136 GLY A CA 1
ATOM 1136 C C . GLY A 1 136 ? -26.825 -22.434 22.697 1.00 63.03 136 GLY A C 1
ATOM 1137 O O . GLY A 1 136 ? -27.931 -22.839 22.333 1.00 63.03 136 GLY A O 1
ATOM 1138 N N . LYS A 1 137 ? -25.999 -23.192 23.427 1.00 65.25 137 LYS A N 1
ATOM 1139 C CA . LYS A 1 137 ? -26.387 -24.486 24.007 1.00 65.25 137 LYS A CA 1
ATOM 1140 C C . LYS A 1 137 ? -27.484 -24.257 25.059 1.00 65.25 137 LYS A C 1
ATOM 1142 O O . LYS A 1 137 ? -27.397 -23.258 25.773 1.00 65.25 137 LYS A O 1
ATOM 1147 N N . PRO A 1 138 ? -28.467 -25.168 25.209 1.00 68.00 138 PRO A N 1
ATOM 1148 C CA . PRO A 1 138 ? -29.451 -25.062 26.282 1.00 68.00 138 PRO A CA 1
ATOM 1149 C C . PRO A 1 138 ? -28.728 -24.960 27.628 1.00 68.00 138 PRO A C 1
ATOM 1151 O O . PRO A 1 138 ? -27.802 -25.729 27.896 1.00 68.00 138 PRO A O 1
ATOM 1154 N N . THR A 1 139 ? -29.131 -23.987 28.445 1.00 68.88 139 THR A N 1
ATOM 1155 C CA . THR A 1 139 ? -28.493 -23.695 29.729 1.00 68.88 139 THR A CA 1
ATOM 1156 C C . THR A 1 139 ? -28.462 -24.942 30.602 1.00 68.88 139 THR A C 1
ATOM 1158 O O . THR A 1 139 ? -29.504 -25.447 31.018 1.00 68.88 139 THR A O 1
ATOM 1161 N N . ASP A 1 140 ? -27.259 -25.428 30.898 1.00 81.62 140 ASP A N 1
ATOM 1162 C CA . ASP A 1 140 ? -27.054 -26.593 31.751 1.00 81.62 140 ASP A CA 1
ATOM 1163 C C . ASP A 1 140 ? -27.426 -26.245 33.203 1.00 81.62 140 ASP A C 1
ATOM 1165 O O . ASP A 1 140 ? -26.634 -25.696 33.975 1.00 81.62 140 ASP A O 1
ATOM 1169 N N . LEU A 1 141 ? -28.676 -26.552 33.561 1.00 85.50 141 LEU A N 1
ATOM 1170 C CA . LEU A 1 141 ? -29.226 -26.343 34.899 1.00 85.50 141 LEU A CA 1
ATOM 1171 C C . LEU A 1 141 ? -28.492 -27.169 35.962 1.00 85.50 141 LEU A C 1
ATOM 1173 O O . LEU A 1 141 ? -28.443 -26.750 37.118 1.00 85.50 141 LEU A O 1
ATOM 1177 N N . THR A 1 142 ? -27.900 -28.308 35.597 1.00 80.81 142 THR A N 1
ATOM 1178 C CA . THR A 1 142 ? -27.103 -29.131 36.514 1.00 80.81 142 THR A CA 1
ATOM 1179 C C . THR A 1 142 ? -25.803 -28.412 36.848 1.00 80.81 142 THR A C 1
ATOM 1181 O O . THR A 1 142 ? -25.499 -28.217 38.025 1.00 80.81 142 THR A O 1
ATOM 1184 N N . ARG A 1 143 ? -25.087 -27.902 35.839 1.00 83.25 143 ARG A N 1
ATOM 1185 C CA . ARG A 1 143 ? -23.904 -27.050 36.034 1.00 83.25 143 ARG A CA 1
ATOM 1186 C C . ARG A 1 143 ? -24.237 -25.758 36.780 1.00 83.25 143 ARG A C 1
ATOM 1188 O O . ARG A 1 143 ? -23.473 -25.369 37.658 1.00 83.25 143 ARG A O 1
ATOM 1195 N N . MET A 1 144 ? -25.376 -25.118 36.505 1.00 87.81 144 MET A N 1
ATOM 1196 C CA . MET A 1 144 ? -25.819 -23.934 37.255 1.00 87.81 144 MET A CA 1
ATOM 1197 C C . MET A 1 144 ? -26.059 -24.259 38.737 1.00 87.81 144 MET A C 1
ATOM 1199 O O . MET A 1 144 ? -25.524 -23.571 39.605 1.00 87.81 144 MET A O 1
ATOM 1203 N N . ARG A 1 145 ? -26.790 -25.340 39.046 1.00 89.75 145 ARG A N 1
ATOM 1204 C CA . ARG A 1 145 ? -27.001 -25.809 40.428 1.00 89.75 145 ARG A CA 1
ATOM 1205 C C . ARG A 1 145 ? -25.676 -26.146 41.116 1.00 89.75 145 ARG A C 1
ATOM 1207 O O . ARG A 1 145 ? -25.476 -25.735 42.253 1.00 89.75 145 ARG A O 1
ATOM 1214 N N . GLN A 1 146 ? -24.748 -26.816 40.431 1.00 88.44 146 GLN A N 1
ATOM 1215 C CA . GLN A 1 146 ? -23.409 -27.099 40.961 1.00 88.44 146 GLN A CA 1
ATOM 1216 C C . GLN A 1 146 ? -22.607 -25.823 41.253 1.00 88.44 146 GLN A C 1
ATOM 1218 O O . GLN A 1 146 ? -21.930 -25.763 42.275 1.00 88.44 146 GLN A O 1
ATOM 1223 N N . ILE A 1 147 ? -22.684 -24.799 40.395 1.00 86.12 147 ILE A N 1
ATOM 1224 C CA . ILE A 1 147 ? -22.026 -23.504 40.626 1.00 86.12 147 ILE A CA 1
ATOM 1225 C C . ILE A 1 147 ? -22.642 -22.804 41.844 1.00 86.12 147 ILE A C 1
ATOM 1227 O O . ILE A 1 147 ? -21.899 -22.379 42.721 1.00 86.12 147 ILE A O 1
ATOM 1231 N N . LEU A 1 148 ? -23.973 -22.755 41.962 1.00 87.94 148 LEU A N 1
ATOM 1232 C CA . LEU A 1 148 ? -24.656 -22.176 43.129 1.00 87.94 148 LEU A CA 1
ATOM 1233 C C . LEU A 1 148 ? -24.301 -22.910 44.433 1.00 87.94 148 LEU A C 1
ATOM 1235 O O . LEU A 1 148 ? -24.022 -22.271 45.445 1.00 87.94 148 LEU A O 1
ATOM 1239 N N . VAL A 1 149 ? -24.241 -24.245 44.408 1.00 87.12 149 VAL A N 1
ATOM 1240 C CA . VAL A 1 149 ? -23.790 -25.055 45.551 1.00 87.12 149 VAL A CA 1
ATOM 1241 C C . VAL A 1 149 ? -22.327 -24.755 45.888 1.00 87.12 149 VAL A C 1
ATOM 1243 O O . VAL A 1 149 ? -22.016 -24.552 47.059 1.00 87.12 149 VAL A O 1
ATOM 1246 N N . LYS A 1 150 ? -21.433 -24.664 44.896 1.00 85.81 150 LYS A N 1
ATOM 1247 C CA . LYS A 1 150 ? -20.021 -24.310 45.122 1.00 85.81 150 LYS A CA 1
ATOM 1248 C C . LYS A 1 150 ? -19.869 -22.911 45.720 1.00 85.81 150 LYS A C 1
ATOM 1250 O O . LYS A 1 150 ? -19.161 -22.784 46.708 1.00 85.81 150 LYS A O 1
ATOM 1255 N N . LEU A 1 151 ? -20.584 -21.910 45.202 1.00 84.38 151 LEU A N 1
ATOM 1256 C CA . LEU A 1 151 ? -20.582 -20.541 45.733 1.00 84.38 151 LEU A CA 1
ATOM 1257 C C . LEU A 1 151 ? -21.150 -20.458 47.161 1.00 84.38 151 LEU A C 1
ATOM 1259 O O . LEU A 1 151 ? -20.653 -19.668 47.957 1.00 84.38 151 LEU A O 1
ATOM 1263 N N . LYS A 1 152 ? -22.146 -21.289 47.508 1.00 83.88 152 LYS A N 1
ATOM 1264 C CA . LYS A 1 152 ? -22.703 -21.360 48.872 1.00 83.88 152 LYS A CA 1
ATOM 1265 C C . LYS A 1 152 ? -21.702 -21.918 49.892 1.00 83.88 152 LYS A C 1
ATOM 1267 O O . LYS A 1 152 ? -21.668 -21.439 51.018 1.00 83.88 152 LYS A O 1
ATOM 1272 N N . HIS A 1 153 ? -20.931 -22.944 49.524 1.00 83.50 153 HIS A N 1
ATOM 1273 C CA . HIS A 1 153 ? -20.008 -23.621 50.449 1.00 83.50 153 HIS A CA 1
ATOM 1274 C C . HIS A 1 153 ? -18.585 -23.041 50.420 1.00 83.50 153 HIS A C 1
ATOM 1276 O O . HIS A 1 153 ? -17.859 -23.168 51.396 1.00 83.50 153 HIS A O 1
ATOM 1282 N N . ASN A 1 154 ? -18.183 -22.419 49.309 1.00 79.62 154 ASN A N 1
ATOM 1283 C CA . ASN A 1 154 ? -16.879 -21.790 49.108 1.00 79.62 154 ASN A CA 1
ATOM 1284 C C . ASN A 1 154 ? -17.079 -20.436 48.400 1.00 79.62 154 ASN A C 1
ATOM 1286 O O . ASN A 1 154 ? -16.927 -20.354 47.175 1.00 79.62 154 ASN A O 1
ATOM 1290 N N . PRO A 1 155 ? -17.466 -19.375 49.133 1.00 75.06 155 PRO A N 1
ATOM 1291 C CA . PRO A 1 155 ? -17.593 -18.044 48.557 1.00 75.06 155 PRO A CA 1
ATOM 1292 C C . PRO A 1 155 ? -16.215 -17.527 48.092 1.00 75.06 155 PRO A C 1
ATOM 1294 O O . PRO A 1 155 ? -15.248 -17.583 48.855 1.00 75.06 155 PRO A O 1
ATOM 1297 N N . PRO A 1 156 ? -16.091 -17.013 46.853 1.00 77.12 156 PRO A N 1
ATOM 1298 C CA . PRO A 1 156 ? -14.888 -16.331 46.383 1.00 77.12 156 PRO A CA 1
ATOM 1299 C C . PRO A 1 156 ? -14.487 -15.179 47.312 1.00 77.12 156 PRO A C 1
ATOM 1301 O O . PRO A 1 156 ? -15.347 -14.449 47.793 1.00 77.12 156 PRO A O 1
ATOM 1304 N N . SER A 1 157 ? -13.186 -14.948 47.500 1.00 70.06 157 SER A N 1
ATOM 1305 C CA . SER A 1 157 ? -12.650 -13.962 48.461 1.00 70.06 157 SER A CA 1
ATOM 1306 C C . SER A 1 157 ? -13.125 -12.512 48.262 1.00 70.06 157 SER A C 1
ATOM 1308 O O . SER A 1 157 ? -13.113 -11.726 49.208 1.00 70.06 157 SER A O 1
ATOM 1310 N N . HIS A 1 158 ? -13.558 -12.153 47.050 1.00 73.44 158 HIS A N 1
ATOM 1311 C CA . HIS A 1 158 ? -14.144 -10.848 46.727 1.00 73.44 158 HIS A CA 1
ATOM 1312 C C . HIS A 1 158 ? -15.654 -10.766 47.019 1.00 73.44 158 HIS A C 1
ATOM 1314 O O . HIS A 1 158 ? -16.182 -9.672 47.207 1.00 73.44 158 HIS A O 1
ATOM 1320 N N . LEU A 1 159 ? -16.355 -11.902 47.108 1.00 69.75 159 LEU A N 1
ATOM 1321 C CA . LEU A 1 159 ? -17.747 -11.980 47.547 1.00 69.75 159 LEU A CA 1
ATOM 1322 C C . LEU A 1 159 ? -17.794 -12.098 49.072 1.00 69.75 159 LEU A C 1
ATOM 1324 O O . LEU A 1 159 ? -18.100 -13.151 49.632 1.00 69.75 159 LEU A O 1
ATOM 1328 N N . LYS A 1 160 ? -17.527 -10.974 49.748 1.00 62.41 160 LYS A N 1
ATOM 1329 C CA . LYS A 1 160 ? -17.889 -10.802 51.159 1.00 62.41 160 LYS A CA 1
ATOM 1330 C C . LYS A 1 160 ? -19.411 -10.866 51.274 1.00 62.41 160 LYS A C 1
ATOM 1332 O O . LYS A 1 160 ? -20.093 -9.854 51.127 1.00 62.41 160 LYS A O 1
ATOM 1337 N N . LEU A 1 161 ? -19.935 -12.065 51.522 1.00 58.97 161 LEU A N 1
ATOM 1338 C CA . LEU A 1 161 ? -21.316 -12.255 51.943 1.00 58.97 161 LEU A CA 1
ATOM 1339 C C . LEU A 1 161 ? -21.489 -11.491 53.255 1.00 58.97 161 LEU A C 1
ATOM 1341 O O . LEU A 1 161 ? -21.003 -11.921 54.300 1.00 58.97 161 LEU A O 1
ATOM 1345 N N . THR A 1 162 ? -22.126 -10.324 53.178 1.00 51.41 162 THR A N 1
ATOM 1346 C CA . THR A 1 162 ? -22.529 -9.589 54.373 1.00 51.41 162 THR A CA 1
ATOM 1347 C C . THR A 1 162 ? -23.446 -10.501 55.178 1.00 51.41 162 THR A C 1
ATOM 1349 O O . THR A 1 162 ? -24.460 -10.980 54.665 1.00 51.41 162 THR A O 1
ATOM 1352 N N . SER A 1 163 ? -23.040 -10.816 56.411 1.00 52.59 163 SER A N 1
ATOM 1353 C CA . SER A 1 163 ? -23.887 -11.574 57.323 1.00 52.59 163 SER A CA 1
ATOM 1354 C C . SER A 1 163 ? -25.168 -10.779 57.507 1.00 52.59 163 SER A C 1
ATOM 1356 O O . SER A 1 163 ? -25.132 -9.645 57.984 1.00 52.59 163 SER A O 1
ATOM 1358 N N . GLN A 1 164 ? -26.291 -11.376 57.119 1.00 53.91 164 GLN A N 1
ATOM 1359 C CA . GLN A 1 164 ? -27.613 -10.845 57.410 1.00 53.91 164 GLN A CA 1
ATOM 1360 C C . GLN A 1 164 ? -27.689 -10.539 58.920 1.00 53.91 164 GLN A C 1
ATOM 1362 O O . GLN A 1 164 ? -27.249 -11.380 59.713 1.00 53.91 164 GLN A O 1
ATOM 1367 N N . PRO A 1 165 ? -28.158 -9.346 59.335 1.00 43.38 165 PRO A N 1
ATOM 1368 C CA . PRO A 1 165 ? -28.221 -9.010 60.751 1.00 43.38 165 PRO A CA 1
ATOM 1369 C C . PRO A 1 165 ? -29.177 -9.976 61.471 1.00 43.38 165 PRO A C 1
ATOM 1371 O O . PRO A 1 165 ? -30.219 -10.326 60.905 1.00 43.38 165 PRO A O 1
ATOM 1374 N N . PRO A 1 166 ? -28.831 -10.442 62.685 1.00 41.34 166 PRO A N 1
ATOM 1375 C CA . PRO A 1 166 ? -29.697 -11.327 63.450 1.00 41.34 166 PRO A CA 1
ATOM 1376 C C . PRO A 1 166 ? -30.969 -10.587 63.875 1.00 41.34 166 PRO A C 1
ATOM 1378 O O . PRO A 1 166 ? -30.921 -9.415 64.241 1.00 41.34 166 PRO A O 1
ATOM 1381 N N . SER A 1 167 ? -32.101 -11.291 63.848 1.00 41.84 167 SER A N 1
ATOM 1382 C CA . SER A 1 167 ? -33.334 -10.804 64.469 1.00 41.84 167 SER A CA 1
ATOM 1383 C C . SER A 1 167 ? -33.150 -10.800 65.984 1.00 41.84 167 SER A C 1
ATOM 1385 O O . SER A 1 167 ? -32.844 -11.842 66.563 1.00 41.84 167 SER A O 1
ATOM 1387 N N . GLU A 1 168 ? -33.352 -9.652 66.622 1.00 44.72 168 GLU A N 1
ATOM 1388 C CA . GLU A 1 168 ? -33.514 -9.579 68.074 1.00 44.72 168 GLU A CA 1
ATOM 1389 C C . GLU A 1 168 ? -34.853 -10.217 68.468 1.00 44.72 168 GLU A C 1
ATOM 1391 O O . GLU A 1 168 ? -35.876 -9.865 67.888 1.00 44.72 168 GLU A O 1
ATOM 1396 N N . GLU A 1 169 ? -34.844 -11.149 69.429 1.00 37.41 169 GLU A N 1
ATOM 1397 C CA . GLU A 1 169 ? -35.708 -11.125 70.625 1.00 37.41 169 GLU A CA 1
ATOM 1398 C C . GLU A 1 169 ? -35.412 -12.300 71.587 1.00 37.41 169 GLU A C 1
ATOM 1400 O O . GLU A 1 169 ? -34.786 -13.290 71.214 1.00 37.41 169 GLU A O 1
ATOM 1405 N N . ALA A 1 170 ? -35.901 -12.173 72.830 1.00 34.00 170 ALA A N 1
ATOM 1406 C CA . ALA A 1 170 ? -35.952 -13.191 73.898 1.00 34.00 170 ALA A CA 1
ATOM 1407 C C . ALA A 1 170 ? -34.648 -13.547 74.664 1.00 34.00 170 ALA A C 1
ATOM 1409 O O . ALA A 1 170 ? -34.088 -14.636 74.572 1.00 34.00 170 ALA A O 1
ATOM 1410 N N . ALA A 1 171 ? -34.253 -12.591 75.512 1.00 36.28 171 ALA A N 1
ATOM 1411 C CA . ALA A 1 171 ? -33.712 -12.711 76.878 1.00 36.28 171 ALA A CA 1
ATOM 1412 C C . ALA A 1 171 ? -33.507 -14.103 77.549 1.00 36.28 171 ALA A C 1
ATOM 1414 O O . ALA A 1 171 ? -34.360 -14.986 77.514 1.00 36.28 171 ALA A O 1
ATOM 1415 N N . ALA A 1 172 ? -32.412 -14.209 78.318 1.00 37.28 172 ALA A N 1
ATOM 1416 C CA . ALA A 1 172 ? -32.109 -15.292 79.274 1.00 37.28 172 ALA A CA 1
ATOM 1417 C C . ALA A 1 172 ? -32.895 -15.153 80.613 1.00 37.28 172 ALA A C 1
ATOM 1419 O O . ALA A 1 172 ? -33.553 -14.125 80.801 1.00 37.28 172 ALA A O 1
ATOM 1420 N N . PRO A 1 173 ? -32.819 -16.116 81.573 1.00 38.66 173 PRO A N 1
ATOM 1421 C CA . PRO A 1 173 ? -31.675 -16.111 82.512 1.00 38.66 173 PRO A CA 1
ATOM 1422 C C . PRO A 1 173 ? -31.200 -17.463 83.132 1.00 38.66 173 PRO A C 1
ATOM 1424 O O . PRO A 1 173 ? -31.993 -18.276 83.583 1.00 38.66 173 PRO A O 1
ATOM 1427 N N . ALA A 1 174 ? -29.869 -17.562 83.292 1.00 33.91 174 ALA A N 1
ATOM 1428 C CA . ALA A 1 174 ? -29.077 -18.073 84.441 1.00 33.91 174 ALA A CA 1
ATOM 1429 C C . ALA A 1 174 ? -29.149 -19.553 84.982 1.00 33.91 174 ALA A C 1
ATOM 1431 O O . ALA A 1 174 ? -30.192 -20.194 84.939 1.00 33.91 174 ALA A O 1
ATOM 1432 N N . PRO A 1 175 ? -28.026 -20.099 85.539 1.00 53.41 175 PRO A N 1
ATOM 1433 C CA . PRO A 1 175 ? -27.855 -21.502 86.001 1.00 53.41 175 PRO A CA 1
ATOM 1434 C C . PRO A 1 175 ? -27.843 -21.650 87.555 1.00 53.41 175 PRO A C 1
ATOM 1436 O O . PRO A 1 175 ? -27.937 -20.619 88.230 1.00 53.41 175 PRO A O 1
ATOM 1439 N N . PRO A 1 176 ? -27.670 -22.858 88.175 1.00 38.94 176 PRO A N 1
ATOM 1440 C CA . PRO A 1 176 ? -26.304 -23.353 88.522 1.00 38.94 176 PRO A CA 1
ATOM 1441 C C . PRO A 1 176 ? -26.080 -24.890 88.775 1.00 38.94 176 PRO A C 1
ATOM 1443 O O . PRO A 1 176 ? -27.014 -25.624 89.057 1.00 38.94 176 PRO A O 1
ATOM 1446 N N . LYS A 1 177 ? -24.790 -25.312 88.811 1.00 32.03 177 LYS A N 1
ATOM 1447 C CA . LYS A 1 177 ? -24.127 -26.387 89.637 1.00 32.03 177 LYS A CA 1
ATOM 1448 C C . LYS A 1 177 ? -24.795 -27.788 89.771 1.00 32.03 177 LYS A C 1
ATOM 1450 O O . LYS A 1 177 ? -25.860 -27.914 90.354 1.00 32.03 177 LYS A O 1
ATOM 1455 N N . SER A 1 178 ? -24.133 -28.923 89.503 1.00 29.98 178 SER A N 1
ATOM 1456 C CA . SER A 1 178 ? -22.998 -29.481 90.285 1.00 29.98 178 SER A CA 1
ATOM 1457 C C . SER A 1 178 ? -22.582 -30.889 89.780 1.00 29.98 178 SER A C 1
ATOM 1459 O O . SER A 1 178 ? -23.379 -31.571 89.143 1.00 29.98 178 SER A O 1
ATOM 1461 N N . VAL A 1 179 ? -21.345 -31.318 90.076 1.00 38.44 179 VAL A N 1
ATOM 1462 C CA . VAL A 1 179 ? -20.820 -32.699 89.893 1.00 38.44 179 VAL A CA 1
ATOM 1463 C C . VAL A 1 179 ? -21.080 -33.511 91.183 1.00 38.44 179 VAL A C 1
ATOM 1465 O O . VAL A 1 179 ? -21.203 -32.884 92.240 1.00 38.44 179 VAL A O 1
ATOM 1468 N N . PRO A 1 180 ? -21.148 -34.859 91.149 1.00 38.19 180 PRO A N 1
ATOM 1469 C CA . PRO A 1 180 ? -19.927 -35.619 91.461 1.00 38.19 180 PRO A CA 1
ATOM 1470 C C . PRO A 1 180 ? -19.744 -36.942 90.684 1.00 38.19 180 PRO A C 1
ATOM 1472 O O . PRO A 1 1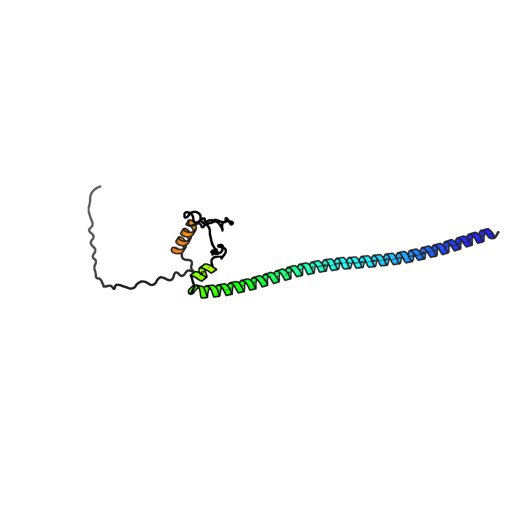80 ? -20.661 -37.479 90.067 1.00 38.19 180 PRO A O 1
ATOM 1475 N N . GLU A 1 181 ? -18.523 -37.469 90.756 1.00 37.62 181 GLU A N 1
ATOM 1476 C CA . GLU A 1 181 ? -18.131 -38.816 90.323 1.00 37.62 181 GLU A CA 1
ATOM 1477 C C . GLU A 1 181 ? -18.743 -39.907 91.222 1.00 37.62 181 GLU A C 1
ATOM 1479 O O . GLU A 1 181 ? -18.931 -39.684 92.414 1.00 37.62 181 GLU A O 1
ATOM 1484 N N . THR A 1 182 ? -18.941 -41.120 90.694 1.00 30.80 182 THR A N 1
ATOM 1485 C CA . THR A 1 182 ? -18.677 -42.386 91.417 1.00 30.80 182 THR A CA 1
ATOM 1486 C C . THR A 1 182 ? -18.506 -43.537 90.416 1.00 30.80 182 THR A C 1
ATOM 1488 O O . THR A 1 182 ? -19.415 -43.844 89.651 1.00 30.80 182 THR A O 1
ATOM 1491 N N . ASN A 1 183 ? -17.350 -44.206 90.449 1.00 36.53 183 ASN A N 1
ATOM 1492 C CA . ASN A 1 183 ? -17.228 -45.589 89.970 1.00 36.53 183 ASN A CA 1
ATOM 1493 C C . ASN A 1 183 ? -17.759 -46.540 91.058 1.00 36.53 183 ASN A C 1
ATOM 1495 O O . ASN A 1 183 ? -17.749 -46.183 92.240 1.00 36.53 183 ASN A O 1
ATOM 1499 N N . PRO A 1 184 ? -18.128 -47.775 90.690 1.00 40.22 184 PRO A N 1
ATOM 1500 C CA . PRO A 1 184 ? -17.437 -48.890 91.342 1.00 40.22 184 PRO A CA 1
ATOM 1501 C C . PRO A 1 184 ? -16.904 -49.959 90.372 1.00 40.22 184 PRO A C 1
ATOM 1503 O O . PRO A 1 184 ? -17.378 -50.133 89.251 1.00 40.22 184 PRO A O 1
ATOM 1506 N N . THR A 1 185 ? -15.880 -50.656 90.858 1.00 31.89 185 THR A N 1
ATOM 1507 C CA . THR A 1 185 ? -15.094 -51.725 90.217 1.00 31.89 185 THR A CA 1
ATOM 1508 C C . THR A 1 185 ? -15.686 -53.121 90.514 1.00 31.89 185 THR A C 1
ATOM 1510 O O . THR A 1 185 ? -16.520 -53.233 91.407 1.00 31.89 185 THR A O 1
ATOM 1513 N N . GLU A 1 186 ? -15.154 -54.173 89.859 1.00 35.97 186 GLU A N 1
ATOM 1514 C CA . GLU A 1 186 ? -15.236 -55.610 90.254 1.00 35.97 186 GLU A CA 1
ATOM 1515 C C . GLU A 1 186 ? -16.622 -56.307 90.131 1.00 35.97 186 GLU A C 1
ATOM 1517 O O . GLU A 1 186 ? -17.649 -55.645 90.076 1.00 35.97 186 GLU A O 1
ATOM 1522 N N . ALA A 1 187 ? -16.791 -57.643 90.092 1.00 34.69 187 ALA A N 1
ATOM 1523 C CA . ALA A 1 187 ? -15.972 -58.830 89.733 1.00 34.69 187 ALA A CA 1
ATOM 1524 C C . ALA A 1 187 ? -16.894 -60.091 89.810 1.00 34.69 187 ALA A C 1
ATOM 1526 O O . ALA A 1 187 ? -17.939 -60.014 90.451 1.00 34.69 187 ALA A O 1
ATOM 1527 N N . VAL A 1 188 ? -16.638 -61.304 89.284 1.00 34.41 188 VAL A N 1
ATOM 1528 C CA . VAL A 1 188 ? -15.761 -61.890 88.234 1.00 34.41 188 VAL A CA 1
ATOM 1529 C C . VAL A 1 188 ? -16.337 -63.291 87.909 1.00 34.41 188 VAL A C 1
ATOM 1531 O O . VAL A 1 188 ? -16.819 -63.947 88.828 1.00 34.41 188 VAL A O 1
ATOM 1534 N N . THR A 1 189 ? -16.289 -63.771 86.653 1.00 32.12 189 THR A N 1
ATOM 1535 C CA . THR A 1 189 ? -16.262 -65.205 86.214 1.00 32.12 189 THR A CA 1
ATOM 1536 C C . THR A 1 189 ? -16.373 -65.272 84.673 1.00 32.12 189 THR A C 1
ATOM 1538 O O . THR A 1 189 ? -17.092 -64.470 84.090 1.00 32.12 189 THR A O 1
ATOM 1541 N N . ALA A 1 190 ? -15.708 -66.165 83.929 1.00 31.44 190 ALA A N 1
ATOM 1542 C CA . ALA A 1 190 ? -14.790 -67.243 84.309 1.00 31.44 190 ALA A CA 1
ATOM 1543 C C . ALA A 1 190 ? -13.738 -67.513 83.210 1.00 31.44 190 ALA A C 1
ATOM 1545 O O . ALA A 1 190 ? -14.087 -67.529 82.029 1.00 31.44 190 ALA A O 1
ATOM 1546 N N . ALA A 1 191 ? -12.500 -67.793 83.631 1.00 27.22 191 ALA A N 1
ATOM 1547 C CA . ALA A 1 191 ? -11.549 -68.753 83.052 1.00 27.22 191 ALA A CA 1
ATOM 1548 C C . ALA A 1 191 ? -10.378 -68.916 84.037 1.00 27.22 191 ALA A C 1
ATOM 1550 O O . ALA A 1 191 ? -9.785 -67.871 84.383 1.00 27.22 191 ALA A O 1
#

Radius of gyration: 52.44 Å; chains: 1; bounding box: 108×80×164 Å

Sequence (191 aa):
MNGKLERMLRVGIRKEVEEEGRWRRLGHNAIQLEEKEKREKELLKQIIEEANQYKEEFHKKIEVTCQNNKAANREKEKLYLENQEKFYAESSKNYWKAIAELVPKEVPTIEKRRGKKEQQDPKKPTVSVIQGPKPGKPTDLTRMRQILVKLKHNPPSHLKLTSQPPSEEAAAPAPPKSVPETNPTEAVTAA

Organism: Arabidopsis arenosa (NCBI:txid38785)

pLDDT: mean 73.37, std 23.41, range [27.22, 98.19]

Foldseek 3Di:
DCVVVVVVVVVVVVVVVVVVVVVVVVVVVVVVVVVVVVVVVVVVVVVVVVVVVVVVVVVVVVVVVVVVVVVVVVVVVVVVVVVVVVLVVCCVPVVVVSVVVVPPPPPPPPPVPPDDDDDDDPPDPPPPPPDDPPDDDPPPVVVVVVVVVCCVVPPDPVPPPDPDDDDDDDDDDDDDDDDDDDDDDDDDDDD

Secondary structure (DSSP, 8-state):
-THHHHHHHHHHHHHHHHHHHHHHHHHHHHHHHHHHHHHHHHHHHHHHHHHHHHHHHHHHHHHHHHHHHHHHHHHHHHHHHHHHHHHHHHHTT-HHHHHHHHS-TTS--------------SS--------PPPSSS---HHHHHHHHHHHHHS--TT---PPPPPPP-----------------------

InterPro domains:
  IPR000996 Clathrin light chain [PTHR10639] (16-182)